Protein AF-A0A6J4LIA8-F1 (afdb_monomer_lite)

Foldseek 3Di:
DDPPVVVVVVVVVVPPPPPPPPPPPPDDDDPPDDDPPPPDDDDDDDDPPPQPDDDFLLRLCVVQVPDDDPVLNVCSVVLVLVVSLVVLVVVDDPPDDVSSLLSSLRSCVSVPNLVVLLVSQPPDPCCCPRSLNSSLQSNLVSCVVVVVLVSSLVSLVSSCVSPDPDDDDRNSNVVSVVVSVVSCVSVVD

Structure (mmCIF, N/CA/C/O backbone):
data_AF-A0A6J4LIA8-F1
#
_entry.id   AF-A0A6J4LIA8-F1
#
loop_
_atom_site.group_PDB
_atom_site.id
_atom_site.type_symbol
_atom_site.label_atom_id
_atom_site.label_alt_id
_atom_site.label_comp_id
_atom_site.label_asym_id
_atom_site.label_entity_id
_atom_site.label_seq_id
_atom_site.pdbx_PDB_ins_code
_atom_site.Cartn_x
_atom_site.Cartn_y
_atom_site.Cartn_z
_atom_site.occupancy
_atom_site.B_iso_or_equiv
_atom_site.auth_seq_id
_atom_site.auth_comp_id
_atom_site.auth_asym_id
_atom_site.auth_atom_id
_atom_site.pdbx_PDB_model_num
ATOM 1 N N . MET A 1 1 ? -20.034 55.005 -7.012 1.00 46.25 1 MET A N 1
ATOM 2 C CA . MET A 1 1 ? -18.949 54.744 -6.038 1.00 46.25 1 MET A CA 1
ATOM 3 C C . MET A 1 1 ? -18.545 53.282 -6.178 1.00 46.25 1 MET A C 1
ATOM 5 O O . MET A 1 1 ? -19.375 52.402 -5.994 1.00 46.25 1 MET A O 1
ATOM 9 N N . ASN A 1 2 ? -17.353 53.045 -6.728 1.00 40.41 2 ASN A N 1
ATOM 10 C CA . ASN A 1 2 ? -17.071 51.934 -7.642 1.00 40.41 2 ASN A CA 1
ATOM 11 C C . ASN A 1 2 ? -16.527 50.675 -6.946 1.00 40.41 2 ASN A C 1
ATOM 13 O O . ASN A 1 2 ? -15.475 50.713 -6.316 1.00 40.41 2 ASN A O 1
ATOM 17 N N . ARG A 1 3 ? -17.186 49.530 -7.193 1.00 50.38 3 ARG A N 1
ATOM 18 C CA . ARG A 1 3 ? -16.871 48.154 -6.733 1.00 50.38 3 ARG A CA 1
ATOM 19 C C . ARG A 1 3 ? -15.468 47.615 -7.096 1.00 50.38 3 ARG A C 1
ATOM 21 O O . ARG A 1 3 ? -15.192 46.445 -6.866 1.00 50.38 3 ARG A O 1
ATOM 28 N N . ARG A 1 4 ? -14.581 48.425 -7.682 1.00 48.88 4 ARG A N 1
ATOM 29 C CA . ARG A 1 4 ? -13.255 48.000 -8.169 1.00 48.88 4 ARG A CA 1
ATOM 30 C C . ARG A 1 4 ? -12.138 48.118 -7.124 1.00 48.88 4 ARG A C 1
ATOM 32 O O . ARG A 1 4 ? -11.127 47.444 -7.267 1.00 48.88 4 ARG A O 1
ATOM 39 N N . GLN A 1 5 ? -12.320 48.906 -6.061 1.00 46.75 5 GLN A N 1
ATOM 40 C CA . GLN A 1 5 ? -11.286 49.096 -5.029 1.00 46.75 5 GLN A CA 1
ATOM 41 C C . GLN A 1 5 ? -11.227 47.972 -3.979 1.00 46.75 5 GLN A C 1
ATOM 43 O O . GLN A 1 5 ? -10.179 47.763 -3.378 1.00 46.75 5 GLN A O 1
ATOM 48 N N . SER A 1 6 ? -12.294 47.186 -3.803 1.00 46.78 6 SER A N 1
ATOM 49 C CA . SER A 1 6 ? -12.326 46.093 -2.815 1.00 46.78 6 SER A CA 1
ATOM 50 C C . SER A 1 6 ? -11.539 44.844 -3.239 1.00 46.78 6 SER A C 1
ATOM 52 O O . SER A 1 6 ? -11.171 44.040 -2.391 1.00 46.78 6 SER A O 1
ATOM 54 N N . TYR A 1 7 ? -11.238 44.682 -4.532 1.00 47.69 7 TYR A N 1
ATOM 55 C CA . TYR A 1 7 ? -10.550 43.489 -5.047 1.00 47.69 7 TYR A CA 1
ATOM 56 C C . TYR A 1 7 ? -9.020 43.566 -4.962 1.00 47.69 7 TYR A C 1
ATOM 58 O O . TYR A 1 7 ? -8.358 42.532 -4.971 1.00 47.69 7 TYR A O 1
ATOM 66 N N . ILE A 1 8 ? -8.450 44.768 -4.826 1.00 48.81 8 ILE A N 1
ATOM 67 C CA . ILE A 1 8 ? -6.991 44.949 -4.769 1.00 48.81 8 ILE A CA 1
ATOM 68 C C . ILE A 1 8 ? -6.450 44.611 -3.368 1.00 48.81 8 ILE A C 1
ATOM 70 O O . ILE A 1 8 ? -5.356 44.068 -3.248 1.00 48.81 8 ILE A O 1
ATOM 74 N N . LEU A 1 9 ? -7.246 44.814 -2.310 1.00 42.28 9 LEU A N 1
ATOM 75 C CA . LEU A 1 9 ? -6.855 44.459 -0.939 1.00 42.28 9 LEU A CA 1
ATOM 76 C C . LEU A 1 9 ? -6.974 42.954 -0.635 1.00 42.28 9 LEU A C 1
ATOM 78 O O . LEU A 1 9 ? -6.212 42.443 0.179 1.00 42.28 9 LEU A O 1
ATOM 82 N N . VAL A 1 10 ? -7.853 42.214 -1.323 1.00 44.47 10 VAL A N 1
ATOM 83 C CA . VAL A 1 10 ? -7.976 40.750 -1.143 1.00 44.47 10 VAL A CA 1
ATOM 84 C C . VAL A 1 10 ? -6.905 39.987 -1.939 1.00 44.47 10 VAL A C 1
ATOM 86 O O . VAL A 1 10 ? -6.419 38.952 -1.488 1.00 44.47 10 VAL A O 1
ATOM 89 N N . ALA A 1 11 ? -6.463 40.519 -3.084 1.00 41.81 11 ALA A N 1
ATOM 90 C CA . ALA A 1 11 ? -5.438 39.885 -3.917 1.00 41.81 11 ALA A CA 1
ATOM 91 C C . ALA A 1 11 ? -4.014 39.970 -3.326 1.00 41.81 11 ALA A C 1
ATOM 93 O O . ALA A 1 11 ? -3.204 39.076 -3.560 1.00 41.81 11 ALA A O 1
ATOM 94 N N . ALA A 1 12 ? -3.709 40.992 -2.519 1.00 41.22 12 ALA A N 1
ATOM 95 C CA . ALA A 1 12 ? -2.397 41.136 -1.877 1.00 41.22 12 ALA A CA 1
ATOM 96 C C . ALA A 1 12 ? -2.220 40.263 -0.616 1.00 41.22 12 ALA A C 1
ATOM 98 O O . ALA A 1 12 ? -1.093 39.990 -0.211 1.00 41.22 12 ALA A O 1
ATOM 99 N N . MET A 1 13 ? -3.312 39.774 -0.012 1.00 43.81 13 MET A N 1
ATOM 100 C CA . MET A 1 13 ? -3.269 38.966 1.217 1.00 43.81 13 MET A CA 1
ATOM 101 C C . MET A 1 13 ? -3.238 37.444 0.957 1.00 43.81 13 MET A C 1
ATOM 103 O O . MET A 1 13 ? -2.992 36.663 1.871 1.00 43.81 13 MET A O 1
ATOM 107 N N . LEU A 1 14 ? -3.424 37.012 -0.297 1.00 52.88 14 LEU A N 1
ATOM 108 C CA . LEU A 1 14 ? -3.408 35.600 -0.720 1.00 52.88 14 LEU A CA 1
ATOM 109 C C . LEU A 1 14 ? -2.112 35.166 -1.431 1.00 52.88 14 LEU A C 1
ATOM 111 O O . LEU A 1 14 ? -2.032 34.056 -1.950 1.00 52.88 14 LEU A O 1
ATOM 115 N N . LEU A 1 15 ? -1.074 36.008 -1.407 1.00 51.19 15 LEU A N 1
ATOM 116 C CA . LEU A 1 15 ? 0.256 35.712 -1.961 1.00 51.19 15 LEU A CA 1
ATOM 117 C C . LEU A 1 15 ? 1.366 35.588 -0.897 1.00 51.19 15 LEU A C 1
ATOM 119 O O . LEU A 1 15 ? 2.542 35.532 -1.239 1.00 51.19 15 LEU A O 1
ATOM 123 N N . LEU A 1 16 ? 1.008 35.481 0.390 1.00 49.97 16 LEU A N 1
ATOM 124 C CA . LEU A 1 16 ? 1.957 35.360 1.513 1.00 49.97 16 LEU A CA 1
ATOM 125 C C . LEU A 1 16 ? 1.656 34.189 2.471 1.00 49.97 16 LEU A C 1
ATOM 127 O O . LEU A 1 16 ? 2.049 34.215 3.632 1.00 49.97 16 LEU A O 1
ATOM 131 N N . LEU A 1 17 ? 0.980 33.137 1.996 1.00 47.84 17 LEU A N 1
ATOM 132 C CA . LEU A 1 17 ? 0.605 31.966 2.807 1.00 47.84 17 LEU A CA 1
ATOM 133 C C . LEU A 1 17 ? 1.153 30.582 2.378 1.00 47.84 17 LEU A C 1
ATOM 135 O O . LEU A 1 17 ? 0.686 29.593 2.936 1.00 47.84 17 LEU A O 1
ATOM 139 N N . PRO A 1 18 ? 2.171 30.441 1.496 1.00 45.91 18 PRO A N 1
ATOM 140 C CA . PRO A 1 18 ? 2.900 29.173 1.387 1.00 45.91 18 PRO A CA 1
ATOM 141 C C . PRO A 1 18 ? 4.336 29.217 1.946 1.00 45.91 18 PRO A C 1
ATOM 143 O O . PRO A 1 18 ? 5.048 28.223 1.857 1.00 45.91 18 PRO A O 1
ATOM 146 N N . LEU A 1 19 ? 4.784 30.331 2.541 1.00 52.06 19 LEU A N 1
ATOM 147 C CA . LEU A 1 19 ? 6.158 30.483 3.063 1.00 52.06 19 LEU A CA 1
ATOM 148 C C . LEU A 1 19 ? 6.318 30.164 4.561 1.00 52.06 19 LEU A C 1
ATOM 150 O O . LEU A 1 19 ? 7.430 30.178 5.082 1.00 52.06 19 LEU A O 1
ATOM 154 N N . ILE A 1 20 ? 5.234 29.790 5.244 1.00 51.81 20 ILE A N 1
ATOM 155 C CA . ILE A 1 20 ? 5.216 29.444 6.674 1.00 51.81 20 ILE A CA 1
ATOM 156 C C . ILE A 1 20 ? 4.990 27.932 6.828 1.00 51.81 20 ILE A C 1
ATOM 158 O O . ILE A 1 20 ? 3.973 27.471 7.331 1.00 51.81 20 ILE A O 1
ATOM 162 N N . TRP A 1 21 ? 5.936 27.131 6.343 1.00 44.44 21 TRP A N 1
ATOM 163 C CA . TRP A 1 21 ? 6.093 25.741 6.810 1.00 44.44 21 TRP A CA 1
ATOM 164 C C . TRP A 1 21 ? 7.539 25.230 6.721 1.00 44.44 21 TRP A C 1
ATOM 166 O O . TRP A 1 21 ? 7.874 24.201 7.297 1.00 44.44 21 TRP A O 1
ATOM 176 N N . ALA A 1 22 ? 8.434 25.981 6.072 1.00 43.91 22 ALA A N 1
ATOM 177 C CA . ALA A 1 22 ? 9.843 25.621 5.918 1.00 43.91 22 ALA A CA 1
ATOM 178 C C . ALA A 1 22 ? 10.779 26.166 7.025 1.00 43.91 22 ALA A C 1
ATOM 180 O O . ALA A 1 22 ? 11.988 25.988 6.920 1.00 43.91 22 ALA A O 1
ATOM 181 N N . ALA A 1 23 ? 10.262 26.805 8.087 1.00 44.59 23 ALA A N 1
ATOM 182 C CA . ALA A 1 23 ? 11.085 27.541 9.065 1.00 44.59 23 ALA A CA 1
ATOM 183 C C . ALA A 1 23 ? 10.946 27.118 10.547 1.00 44.59 23 ALA A C 1
ATOM 185 O O . ALA A 1 23 ? 11.522 27.770 11.409 1.00 44.59 23 ALA A O 1
ATOM 186 N N . THR A 1 24 ? 10.248 26.027 10.889 1.00 50.50 24 THR A N 1
ATOM 187 C CA . THR A 1 24 ? 10.069 25.597 12.302 1.00 50.50 24 THR A CA 1
ATOM 188 C C . THR A 1 24 ? 10.867 24.353 12.712 1.00 50.50 24 THR A C 1
ATOM 190 O O . THR A 1 24 ? 10.551 23.714 13.711 1.00 50.50 24 THR A O 1
ATOM 193 N N . ARG A 1 25 ? 11.951 24.009 12.002 1.00 51.28 25 ARG A N 1
ATOM 194 C CA . ARG A 1 25 ? 12.906 22.965 12.446 1.00 51.28 25 ARG A CA 1
ATOM 195 C C . ARG A 1 25 ? 14.284 23.491 12.859 1.00 51.28 25 ARG A C 1
ATOM 197 O O . ARG A 1 25 ? 15.242 22.727 12.879 1.00 51.28 25 ARG A O 1
ATOM 204 N N . LEU A 1 26 ? 14.391 24.769 13.214 1.00 51.50 26 LEU A N 1
ATOM 205 C CA . LEU A 1 26 ? 15.654 25.384 13.634 1.00 51.50 26 LEU A CA 1
ATOM 206 C C . LEU A 1 26 ? 15.456 26.365 14.796 1.00 51.50 26 LEU A C 1
ATOM 208 O O . LEU A 1 26 ? 15.813 27.524 14.676 1.00 51.50 26 LEU A O 1
ATOM 212 N N . THR A 1 27 ? 14.918 25.916 15.931 1.00 45.91 27 THR A N 1
ATOM 213 C CA . THR A 1 27 ? 15.077 26.631 17.214 1.00 45.91 27 THR A CA 1
ATOM 214 C C . THR A 1 27 ? 14.662 25.736 18.379 1.00 45.91 27 THR A C 1
ATOM 216 O O . THR A 1 27 ? 13.487 25.450 18.577 1.00 45.91 27 THR A O 1
ATOM 219 N N . GLY A 1 28 ? 15.646 25.276 19.150 1.00 40.75 28 GLY A N 1
ATOM 220 C CA . GLY A 1 28 ? 15.412 24.499 20.367 1.00 40.75 28 GLY A CA 1
ATOM 221 C C . GLY A 1 28 ? 16.643 23.750 20.873 1.00 40.75 28 GLY A C 1
ATOM 222 O O . GLY A 1 28 ? 16.520 22.606 21.291 1.00 40.75 28 GLY A O 1
ATOM 223 N N . ARG A 1 29 ? 17.838 24.352 20.792 1.00 41.12 29 ARG A N 1
ATOM 224 C CA . ARG A 1 29 ? 19.006 23.886 21.552 1.00 41.12 29 ARG A CA 1
ATOM 225 C C . ARG A 1 29 ? 19.037 24.707 22.835 1.00 41.12 29 ARG A C 1
ATOM 227 O O . ARG A 1 29 ? 19.363 25.886 22.792 1.00 41.12 29 ARG A O 1
ATOM 234 N N . ASP A 1 30 ? 18.618 24.093 23.930 1.00 43.62 30 ASP A N 1
ATOM 235 C CA . ASP A 1 30 ? 18.656 24.668 25.273 1.00 43.62 30 ASP A CA 1
ATOM 236 C C . ASP A 1 30 ? 20.071 24.436 25.844 1.00 43.62 30 ASP A C 1
ATOM 238 O O . ASP A 1 30 ? 20.464 23.274 25.989 1.00 43.62 30 ASP A O 1
ATOM 242 N N . PRO A 1 31 ? 20.897 25.467 26.104 1.00 50.75 31 PRO A N 1
ATOM 243 C CA . PRO A 1 31 ? 22.190 25.283 26.751 1.00 50.75 31 PRO A CA 1
ATOM 244 C C . PRO A 1 31 ? 21.985 25.176 28.268 1.00 50.75 31 PRO A C 1
ATOM 246 O O . PRO A 1 31 ? 22.281 26.106 29.015 1.00 50.75 31 PRO A O 1
ATOM 249 N N . ARG A 1 32 ? 21.466 24.036 28.739 1.00 43.81 32 ARG A N 1
ATOM 250 C CA . ARG A 1 32 ? 21.555 23.670 30.159 1.00 43.81 32 ARG A CA 1
ATOM 251 C C . ARG A 1 32 ? 22.776 22.784 30.368 1.00 43.81 32 ARG A C 1
ATOM 253 O O . ARG A 1 32 ? 22.759 21.613 30.016 1.00 43.81 32 ARG A O 1
ATOM 260 N N . THR A 1 33 ? 23.816 23.424 30.892 1.00 45.94 33 THR A N 1
ATOM 261 C CA . THR A 1 33 ? 24.786 22.915 31.869 1.00 45.94 33 THR A CA 1
ATOM 262 C C . THR A 1 33 ? 25.079 21.414 31.785 1.00 45.94 33 THR A C 1
ATOM 264 O O . THR A 1 33 ? 24.368 20.589 32.352 1.00 45.94 33 THR A O 1
ATOM 267 N N . GLU A 1 34 ? 26.159 21.077 31.084 1.00 41.69 34 GLU A N 1
ATOM 268 C CA . GLU A 1 34 ? 26.768 19.750 31.109 1.00 41.69 34 GLU A CA 1
ATOM 269 C C . GLU A 1 34 ? 27.324 19.469 32.515 1.00 41.69 34 GLU A C 1
ATOM 271 O O . GLU A 1 34 ? 28.401 19.932 32.883 1.00 41.69 34 GLU A O 1
ATOM 276 N N . GLU A 1 35 ? 26.577 18.710 33.312 1.00 40.34 35 GLU A N 1
ATOM 277 C CA . GLU A 1 35 ? 27.134 17.931 34.417 1.00 40.34 35 GLU A CA 1
ATOM 278 C C . GLU A 1 35 ? 27.750 16.652 33.820 1.00 40.34 35 GLU A C 1
ATOM 280 O O . GLU A 1 35 ? 27.057 15.930 33.090 1.00 40.34 35 GLU A O 1
ATOM 285 N N . PRO A 1 36 ? 29.029 16.331 34.088 1.00 40.88 36 PRO A N 1
ATOM 286 C CA . PRO A 1 36 ? 29.635 15.098 33.613 1.00 40.88 36 PRO A CA 1
ATOM 287 C C . PRO A 1 36 ? 29.080 13.921 34.421 1.00 40.88 36 PRO A C 1
ATOM 289 O O . PRO A 1 36 ? 29.650 13.508 35.429 1.00 40.88 36 PRO A O 1
ATOM 292 N N . VAL A 1 37 ? 27.967 13.344 33.966 1.00 49.19 37 VAL A N 1
ATOM 293 C CA . VAL A 1 37 ? 27.578 12.001 34.401 1.00 49.19 37 VAL A CA 1
ATOM 294 C C . VAL A 1 37 ? 28.628 11.029 33.880 1.00 49.19 37 VAL A C 1
ATOM 296 O O . VAL A 1 37 ? 28.743 10.757 32.684 1.00 49.19 37 VAL A O 1
ATOM 299 N N . THR A 1 38 ? 29.450 10.553 34.806 1.00 41.03 38 THR A N 1
ATOM 300 C CA . THR A 1 38 ? 30.439 9.508 34.597 1.00 41.03 38 THR A CA 1
ATOM 301 C C . THR A 1 38 ? 29.751 8.286 33.994 1.00 41.03 38 THR A C 1
ATOM 303 O O . THR A 1 38 ? 29.042 7.529 34.653 1.00 41.03 38 THR A O 1
ATOM 306 N N . SER A 1 39 ? 29.957 8.114 32.690 1.00 52.94 39 SER A N 1
ATOM 307 C CA . SER A 1 39 ? 29.630 6.906 31.945 1.00 52.94 39 SER A CA 1
ATOM 308 C C . SER A 1 39 ? 30.459 5.752 32.511 1.00 52.94 39 SER A C 1
ATOM 310 O O . SER A 1 39 ? 31.603 5.546 32.107 1.00 52.94 39 SER A O 1
ATOM 312 N N . SER A 1 40 ? 29.887 5.019 33.465 1.00 46.47 40 SER A N 1
ATOM 313 C CA . SER A 1 40 ? 30.460 3.793 34.018 1.00 46.47 40 SER A CA 1
ATOM 314 C C . SER A 1 40 ? 29.695 2.579 33.498 1.00 46.47 40 SER A C 1
ATOM 316 O O . SER A 1 40 ? 28.468 2.518 33.535 1.00 46.47 40 SER A O 1
ATOM 318 N N . ALA A 1 41 ? 30.468 1.649 32.950 1.00 46.56 41 ALA A N 1
ATOM 319 C CA . ALA A 1 41 ? 30.075 0.471 32.199 1.00 46.56 41 ALA A CA 1
ATOM 320 C C . ALA A 1 41 ? 29.089 -0.466 32.919 1.00 46.56 41 ALA A C 1
ATOM 322 O O . ALA A 1 41 ? 29.277 -0.776 34.090 1.00 46.56 41 ALA A O 1
ATOM 323 N N . ALA A 1 42 ? 28.123 -0.996 32.155 1.00 44.88 42 ALA A N 1
ATOM 324 C CA . ALA A 1 42 ? 27.830 -2.433 32.000 1.00 44.88 42 ALA A CA 1
ATOM 325 C C . ALA A 1 42 ? 26.345 -2.678 31.663 1.00 44.88 42 ALA A C 1
ATOM 327 O O . ALA A 1 42 ? 25.532 -2.997 32.524 1.00 44.88 42 ALA A O 1
ATOM 328 N N . ALA A 1 43 ? 26.007 -2.618 30.375 1.00 40.88 43 ALA A N 1
ATOM 329 C CA . ALA A 1 43 ? 24.915 -3.410 29.821 1.00 40.88 43 ALA A CA 1
ATOM 330 C C . ALA A 1 43 ? 25.378 -3.953 28.466 1.00 40.88 43 ALA A C 1
ATOM 332 O O . ALA A 1 43 ? 25.726 -3.209 27.553 1.00 40.88 43 ALA A O 1
ATOM 333 N N . ALA A 1 44 ? 25.478 -5.273 28.411 1.00 39.91 44 ALA A N 1
ATOM 334 C CA . ALA A 1 44 ? 25.999 -6.075 27.322 1.00 39.91 44 ALA A CA 1
ATOM 335 C C . ALA A 1 44 ? 25.459 -5.686 25.931 1.00 39.91 44 ALA A C 1
ATOM 337 O O . ALA A 1 44 ? 24.255 -5.658 25.706 1.00 39.91 44 ALA A O 1
ATOM 338 N N . GLY A 1 45 ? 26.376 -5.485 24.980 1.00 35.16 45 GLY A N 1
ATOM 339 C CA . GLY A 1 45 ? 26.367 -6.182 23.687 1.00 35.16 45 GLY A CA 1
ATOM 340 C C . GLY A 1 45 ? 25.137 -6.107 22.776 1.00 35.16 45 GLY A C 1
ATOM 341 O O . GLY A 1 45 ? 25.024 -6.950 21.893 1.00 35.16 45 GLY A O 1
ATOM 342 N N . ALA A 1 46 ? 24.230 -5.146 22.925 1.00 45.41 46 ALA A N 1
ATOM 343 C CA . ALA A 1 46 ? 23.174 -4.922 21.945 1.00 45.41 46 ALA A CA 1
ATOM 344 C C . ALA A 1 46 ? 23.675 -3.935 20.886 1.00 45.41 46 ALA A C 1
ATOM 346 O O . ALA A 1 46 ? 23.569 -2.719 21.045 1.00 45.41 46 ALA A O 1
ATOM 347 N N . THR A 1 47 ? 24.220 -4.444 19.778 1.00 44.56 47 THR A N 1
ATOM 348 C CA . THR A 1 47 ? 24.254 -3.654 18.540 1.00 44.56 47 THR A CA 1
ATOM 349 C C . THR A 1 47 ? 22.831 -3.149 18.289 1.00 44.56 47 THR A C 1
ATOM 351 O O . THR A 1 47 ? 21.927 -3.992 18.296 1.00 44.56 47 THR A O 1
ATOM 354 N N . PRO A 1 48 ? 22.583 -1.839 18.091 1.00 49.59 48 PRO A N 1
ATOM 355 C CA . PRO A 1 48 ? 21.260 -1.371 17.708 1.00 49.59 48 PRO A CA 1
ATOM 356 C C . PRO A 1 48 ? 20.870 -2.120 16.438 1.00 49.59 48 PRO A C 1
ATOM 358 O O . PRO A 1 48 ? 21.473 -1.932 15.381 1.00 49.59 48 PRO A O 1
ATOM 361 N N . GLY A 1 49 ? 19.934 -3.059 16.581 1.00 52.19 49 GLY A N 1
ATOM 362 C CA . GLY A 1 49 ? 19.486 -3.892 15.482 1.00 52.19 49 GLY A CA 1
ATOM 363 C C . GLY A 1 49 ? 18.985 -2.968 14.388 1.00 52.19 49 GLY A C 1
ATOM 364 O O . GLY A 1 49 ? 18.072 -2.177 14.621 1.00 52.19 49 GLY A O 1
ATOM 365 N N . VAL A 1 50 ? 19.607 -3.030 13.212 1.00 51.84 50 VAL A N 1
ATOM 366 C CA . VAL A 1 50 ? 19.109 -2.338 12.027 1.00 51.84 50 VAL A CA 1
ATOM 367 C C . VAL A 1 50 ? 17.760 -2.971 11.711 1.00 51.84 50 VAL A C 1
ATOM 369 O O . VAL A 1 50 ? 17.676 -4.028 11.088 1.00 51.84 50 VAL A O 1
ATOM 372 N N . VAL A 1 51 ? 16.691 -2.361 12.219 1.00 55.62 51 VAL A N 1
ATOM 373 C CA . VAL A 1 51 ? 15.321 -2.739 11.898 1.00 55.62 51 VAL A CA 1
ATOM 374 C C . VAL A 1 51 ? 15.183 -2.537 10.393 1.00 55.62 51 VAL A C 1
ATOM 376 O O . VAL A 1 51 ? 15.181 -1.404 9.915 1.00 55.62 51 VAL A O 1
ATOM 379 N N . LYS A 1 52 ? 15.153 -3.636 9.630 1.00 62.38 52 LYS A N 1
ATOM 380 C CA . LYS A 1 52 ? 15.054 -3.585 8.169 1.00 62.38 52 LYS A CA 1
ATOM 381 C C . LYS A 1 52 ? 13.776 -2.841 7.795 1.00 62.38 52 LYS A C 1
ATOM 383 O O . LYS A 1 52 ? 12.694 -3.370 8.017 1.00 62.38 52 LYS A O 1
ATOM 388 N N . SER A 1 53 ? 13.904 -1.634 7.249 1.00 70.69 53 SER A N 1
ATOM 389 C CA . SER A 1 53 ? 12.775 -0.815 6.802 1.00 70.69 53 SER A CA 1
ATOM 390 C C . SER A 1 53 ? 11.830 -1.588 5.878 1.00 70.69 53 SER A C 1
ATOM 392 O O . SER A 1 53 ? 12.232 -2.544 5.211 1.00 70.69 53 SER A O 1
ATOM 394 N N . ALA A 1 54 ? 10.568 -1.153 5.823 1.00 76.62 54 ALA A N 1
ATOM 395 C CA . ALA A 1 54 ? 9.606 -1.674 4.857 1.00 76.62 54 ALA A CA 1
ATOM 396 C C . ALA A 1 54 ? 10.185 -1.604 3.428 1.00 76.62 54 ALA A C 1
ATOM 398 O O . ALA A 1 54 ? 10.857 -0.616 3.108 1.00 76.62 54 ALA A O 1
ATOM 399 N N . PRO A 1 55 ? 9.931 -2.612 2.572 1.00 84.94 55 PRO A 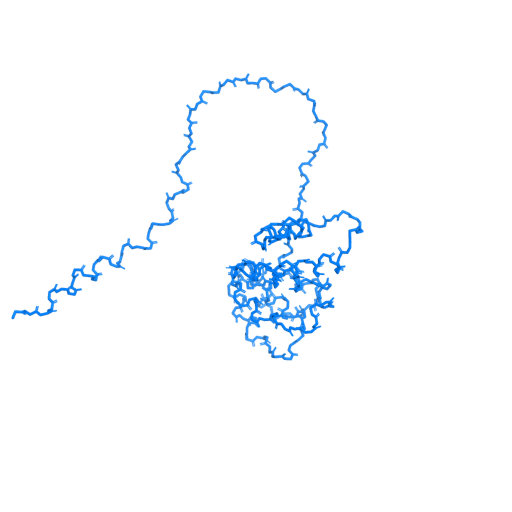N 1
ATOM 400 C CA . PRO A 1 55 ? 10.512 -2.654 1.242 1.00 84.94 55 PRO A CA 1
ATOM 401 C C . PRO A 1 55 ? 10.090 -1.436 0.424 1.00 84.94 55 PRO A C 1
ATOM 403 O O . PRO A 1 55 ? 8.923 -1.021 0.421 1.00 84.94 55 PRO A O 1
ATOM 406 N N . THR A 1 56 ? 11.056 -0.867 -0.285 1.00 93.31 56 THR A N 1
ATOM 407 C CA . THR A 1 56 ? 10.833 0.193 -1.265 1.00 93.31 56 THR A CA 1
ATOM 408 C C . THR A 1 56 ? 10.020 -0.337 -2.454 1.00 93.31 56 THR A C 1
ATOM 410 O O . THR A 1 56 ? 9.970 -1.545 -2.697 1.00 93.31 56 THR A O 1
ATOM 413 N N . PRO A 1 57 ? 9.387 0.542 -3.251 1.00 95.31 57 PRO A N 1
ATOM 414 C CA . PRO A 1 57 ? 8.717 0.125 -4.482 1.00 95.31 57 PRO A CA 1
ATOM 415 C C . PRO A 1 57 ? 9.623 -0.645 -5.458 1.00 95.31 57 PRO A C 1
ATOM 417 O O . PRO A 1 57 ? 9.160 -1.574 -6.112 1.00 95.31 57 PRO A O 1
ATOM 420 N N . ALA A 1 58 ? 10.908 -0.279 -5.546 1.00 95.62 58 ALA A N 1
ATOM 421 C CA . ALA A 1 58 ? 11.875 -0.955 -6.411 1.00 95.62 58 ALA A CA 1
ATOM 422 C C . ALA A 1 58 ? 12.198 -2.373 -5.916 1.00 95.62 58 ALA A C 1
ATOM 424 O O . ALA A 1 58 ? 12.228 -3.309 -6.711 1.00 95.62 58 ALA A O 1
ATOM 425 N N . GLU A 1 59 ? 12.399 -2.541 -4.607 1.00 93.94 59 GLU A N 1
ATOM 426 C CA . GLU A 1 59 ? 12.620 -3.859 -3.999 1.00 93.94 59 GLU A CA 1
ATOM 427 C C . GLU A 1 59 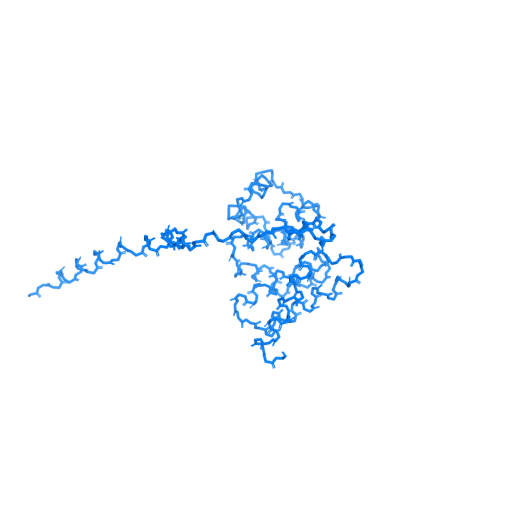? 11.389 -4.756 -4.137 1.00 93.94 59 GLU A C 1
ATOM 429 O O . GLU A 1 59 ? 11.532 -5.941 -4.415 1.00 93.94 59 GLU A O 1
ATOM 434 N N . ALA A 1 60 ? 10.184 -4.194 -3.999 1.00 92.88 60 ALA A N 1
ATOM 435 C CA . ALA A 1 60 ? 8.945 -4.934 -4.212 1.00 92.88 60 ALA A CA 1
ATOM 436 C C . ALA A 1 60 ? 8.805 -5.408 -5.666 1.00 92.88 60 ALA A C 1
ATOM 438 O O . ALA A 1 60 ? 8.503 -6.573 -5.891 1.00 92.88 60 ALA A O 1
ATOM 439 N N . ALA A 1 61 ? 9.090 -4.545 -6.648 1.00 95.19 61 ALA A N 1
ATOM 440 C CA . ALA A 1 61 ? 9.062 -4.933 -8.060 1.00 95.19 61 ALA A CA 1
ATOM 441 C C . ALA A 1 61 ? 10.016 -6.100 -8.355 1.00 95.19 61 ALA A C 1
ATOM 443 O O . ALA A 1 61 ? 9.623 -7.062 -9.011 1.00 95.19 61 ALA A O 1
ATOM 444 N N . ALA A 1 62 ? 11.234 -6.049 -7.807 1.00 94.94 62 ALA A N 1
ATOM 445 C CA . ALA A 1 62 ? 12.197 -7.139 -7.929 1.00 94.94 62 ALA A CA 1
ATOM 446 C C . ALA A 1 62 ? 11.718 -8.423 -7.228 1.00 94.94 62 ALA A C 1
ATOM 448 O O . ALA A 1 62 ? 11.818 -9.502 -7.803 1.00 94.94 62 ALA A O 1
ATOM 449 N N . ALA A 1 63 ? 11.168 -8.314 -6.014 1.00 92.75 63 ALA A N 1
ATOM 450 C CA . ALA A 1 63 ? 10.671 -9.459 -5.249 1.00 92.75 63 ALA A CA 1
ATOM 451 C C . ALA A 1 63 ? 9.483 -10.161 -5.923 1.00 92.75 63 ALA A C 1
ATOM 453 O O . ALA A 1 63 ? 9.351 -11.376 -5.814 1.00 92.75 63 ALA A O 1
ATOM 454 N N . TYR A 1 64 ? 8.631 -9.406 -6.617 1.00 93.31 64 TYR A N 1
ATOM 455 C CA . TYR A 1 64 ? 7.488 -9.946 -7.351 1.00 93.31 64 TYR A CA 1
ATOM 456 C C . TYR A 1 64 ? 7.834 -10.381 -8.784 1.00 93.31 64 TYR A C 1
ATOM 458 O O . TYR A 1 64 ? 6.983 -10.945 -9.461 1.00 93.31 64 TYR A O 1
ATOM 466 N N . GLY A 1 65 ? 9.056 -10.120 -9.265 1.00 94.50 65 GLY A N 1
ATOM 467 C CA . GLY A 1 65 ? 9.457 -10.443 -10.638 1.00 94.50 65 GLY A CA 1
ATOM 468 C C . GLY A 1 65 ? 8.749 -9.606 -11.710 1.00 94.50 65 GLY A C 1
ATOM 469 O O . GLY A 1 65 ? 8.599 -10.067 -12.838 1.00 94.50 65 GLY A O 1
ATOM 470 N N . VAL A 1 66 ? 8.305 -8.390 -11.376 1.00 96.06 66 VAL A N 1
ATOM 471 C CA . VAL A 1 66 ? 7.604 -7.506 -12.319 1.00 96.06 66 VAL A CA 1
ATOM 472 C C . VAL A 1 66 ? 8.612 -6.870 -13.272 1.00 96.06 66 VAL A C 1
ATOM 474 O O . VAL A 1 66 ? 9.464 -6.085 -12.845 1.00 96.06 66 VAL A O 1
ATOM 477 N N . ASP A 1 67 ? 8.478 -7.157 -14.567 1.00 95.50 67 ASP A N 1
ATOM 478 C CA . ASP A 1 67 ? 9.257 -6.485 -15.606 1.00 95.50 67 ASP A CA 1
ATOM 479 C C . ASP A 1 67 ? 8.713 -5.070 -15.844 1.00 95.50 67 ASP A C 1
ATOM 481 O O . ASP A 1 67 ? 7.553 -4.866 -16.214 1.00 95.50 67 ASP A O 1
ATOM 485 N N . LEU A 1 68 ? 9.550 -4.071 -15.574 1.00 96.38 68 LEU A N 1
ATOM 486 C CA . LEU A 1 68 ? 9.196 -2.660 -15.677 1.00 96.38 68 LEU A CA 1
ATOM 487 C C . LEU A 1 68 ? 10.001 -2.005 -16.795 1.00 96.38 68 LEU A C 1
ATOM 489 O O . LEU A 1 68 ? 11.206 -2.249 -16.898 1.00 96.38 68 LEU A O 1
ATOM 493 N N . PRO A 1 69 ? 9.402 -1.057 -17.542 1.00 97.69 69 PRO A N 1
ATOM 494 C CA . PRO A 1 69 ? 10.162 -0.220 -18.456 1.00 97.69 69 PRO A CA 1
ATOM 495 C C . PRO A 1 69 ? 11.398 0.394 -17.765 1.00 97.69 69 PRO A C 1
ATOM 497 O O . PRO A 1 69 ? 11.290 0.851 -16.616 1.00 97.69 69 PRO A O 1
ATOM 500 N N . PRO A 1 70 ? 12.576 0.431 -18.427 1.00 97.62 70 PRO A N 1
ATOM 501 C CA . PRO A 1 70 ? 13.831 0.834 -17.787 1.00 97.62 70 PRO A CA 1
ATOM 502 C C . PRO A 1 70 ? 13.794 2.223 -17.139 1.00 97.62 70 PRO A C 1
ATOM 504 O O . PRO A 1 70 ? 14.438 2.453 -16.112 1.00 97.62 70 PRO A O 1
ATOM 507 N N . ASP A 1 71 ? 13.028 3.154 -17.713 1.00 97.19 71 ASP A N 1
ATOM 508 C CA . ASP A 1 71 ? 12.837 4.496 -17.169 1.00 97.19 71 ASP A CA 1
ATOM 509 C C . ASP A 1 71 ? 12.027 4.473 -15.863 1.00 97.19 71 ASP A C 1
ATOM 511 O O . ASP A 1 71 ? 12.406 5.138 -14.898 1.00 97.19 71 ASP A O 1
ATOM 515 N N . VAL A 1 72 ? 10.970 3.661 -15.780 1.00 98.12 72 VAL A N 1
ATOM 516 C CA . VAL A 1 72 ? 10.175 3.471 -14.557 1.00 98.12 72 VAL A CA 1
ATOM 517 C C . VAL A 1 72 ? 11.007 2.803 -13.469 1.00 98.12 72 VAL A C 1
ATOM 519 O O . VAL A 1 72 ? 11.058 3.308 -12.345 1.00 98.12 72 VAL A O 1
ATOM 522 N N . ALA A 1 73 ? 11.722 1.725 -13.803 1.00 97.94 73 ALA A N 1
ATOM 523 C CA . ALA A 1 73 ? 12.609 1.035 -12.869 1.00 97.94 73 ALA A CA 1
ATOM 524 C C . ALA A 1 73 ? 13.687 1.980 -12.305 1.00 97.94 73 ALA A C 1
ATOM 526 O O . ALA A 1 73 ? 13.963 1.982 -11.102 1.00 97.94 73 ALA A O 1
ATOM 527 N N . LYS A 1 74 ? 14.265 2.841 -13.154 1.00 98.06 74 LYS A N 1
ATOM 528 C CA . LYS A 1 74 ? 15.205 3.887 -12.728 1.00 98.06 74 LYS A CA 1
ATOM 529 C C . LYS A 1 74 ? 14.559 4.871 -11.748 1.00 98.06 74 LYS A C 1
ATOM 531 O O . LYS A 1 74 ? 15.138 5.126 -10.696 1.00 98.06 74 LYS A O 1
ATOM 536 N N . LEU A 1 75 ? 13.359 5.377 -12.042 1.00 98.38 75 LEU A N 1
ATOM 537 C CA . LEU A 1 75 ? 12.657 6.311 -11.152 1.00 98.38 75 LEU A CA 1
ATOM 538 C C . LEU A 1 75 ? 12.362 5.709 -9.770 1.00 98.38 75 LEU A C 1
ATOM 540 O O . LEU A 1 75 ? 12.502 6.416 -8.773 1.00 98.38 75 LEU A O 1
ATOM 544 N N . LEU A 1 76 ? 11.972 4.429 -9.701 1.00 97.75 76 LEU A N 1
ATOM 545 C CA . LEU A 1 76 ? 11.723 3.748 -8.425 1.00 97.75 76 LEU A CA 1
ATOM 546 C C . LEU A 1 76 ? 13.013 3.584 -7.610 1.00 97.75 76 LEU A C 1
ATOM 548 O O . LEU A 1 76 ? 13.005 3.858 -6.413 1.00 97.75 76 LEU A O 1
ATOM 552 N N . ARG A 1 77 ? 14.128 3.197 -8.249 1.00 97.19 77 ARG A N 1
ATOM 553 C CA . ARG A 1 77 ? 15.438 3.076 -7.577 1.00 97.19 77 ARG A CA 1
ATOM 554 C C . ARG A 1 77 ? 15.962 4.412 -7.052 1.00 97.19 77 ARG A C 1
ATOM 556 O O . ARG A 1 77 ? 16.567 4.452 -5.991 1.00 97.19 77 ARG A O 1
ATOM 563 N N . GLU A 1 78 ? 15.699 5.505 -7.765 1.00 97.56 78 GLU A N 1
ATOM 564 C CA . GLU A 1 78 ? 16.061 6.864 -7.337 1.00 97.56 78 GLU A CA 1
ATOM 565 C C . GLU A 1 78 ? 15.096 7.457 -6.291 1.00 97.56 78 GLU A C 1
ATOM 567 O O . GLU A 1 78 ? 15.247 8.615 -5.901 1.00 97.56 78 GLU A O 1
ATOM 572 N N . GLY A 1 79 ? 14.059 6.722 -5.870 1.00 96.62 79 GLY A N 1
ATOM 573 C CA . GLY A 1 79 ? 13.056 7.222 -4.926 1.00 96.62 79 GLY A CA 1
ATOM 574 C C . GLY A 1 79 ? 12.170 8.341 -5.488 1.00 96.62 79 GLY A C 1
ATOM 575 O O . GLY A 1 79 ? 11.469 9.020 -4.736 1.00 96.62 79 GLY A O 1
ATOM 576 N N . ARG A 1 80 ? 12.140 8.544 -6.815 1.00 97.81 80 ARG A N 1
ATOM 577 C CA . ARG A 1 80 ? 11.300 9.551 -7.494 1.00 97.81 80 ARG A CA 1
ATOM 578 C C . ARG A 1 80 ? 9.849 9.071 -7.623 1.00 97.81 80 ARG A C 1
ATOM 580 O O . ARG A 1 80 ? 9.266 9.062 -8.711 1.00 97.81 80 ARG A O 1
ATOM 587 N N . ASN A 1 81 ? 9.254 8.695 -6.492 1.00 97.38 81 ASN A N 1
ATOM 588 C CA . ASN A 1 81 ? 7.997 7.950 -6.395 1.00 97.38 81 ASN A CA 1
ATOM 589 C C . ASN A 1 81 ? 6.799 8.670 -7.023 1.00 97.38 81 ASN A C 1
ATOM 591 O O . ASN A 1 81 ? 5.973 8.019 -7.658 1.00 97.38 81 ASN A O 1
ATOM 595 N N . TRP A 1 82 ? 6.721 10.003 -6.934 1.00 97.75 82 TRP A N 1
ATOM 596 C CA . TRP A 1 82 ? 5.671 10.771 -7.617 1.00 97.75 82 TRP A CA 1
ATOM 597 C C . TRP A 1 82 ? 5.728 10.588 -9.141 1.00 97.75 82 TRP A C 1
ATOM 599 O O . TRP A 1 82 ? 4.721 10.267 -9.775 1.00 97.75 82 TRP A O 1
ATOM 609 N N . ARG A 1 83 ? 6.918 10.733 -9.743 1.00 98.12 83 ARG A N 1
ATOM 610 C CA . ARG A 1 83 ? 7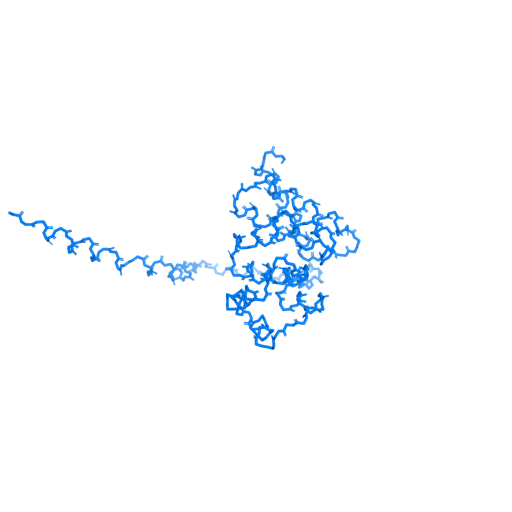.095 10.598 -11.197 1.00 98.12 83 ARG A CA 1
ATOM 611 C C . ARG A 1 83 ? 6.918 9.149 -11.641 1.00 98.12 83 ARG A C 1
ATOM 613 O O . ARG A 1 83 ? 6.274 8.908 -12.658 1.00 98.12 83 ARG A O 1
ATOM 620 N N . ALA A 1 84 ? 7.428 8.201 -10.857 1.00 98.19 84 ALA A N 1
ATOM 621 C CA . ALA A 1 84 ? 7.226 6.780 -11.109 1.00 98.19 84 ALA A CA 1
ATOM 622 C C . ALA A 1 84 ? 5.738 6.399 -11.060 1.00 98.19 84 ALA A C 1
ATOM 624 O O . ALA A 1 84 ? 5.249 5.743 -11.970 1.00 98.19 84 ALA A O 1
ATOM 625 N N . SER A 1 85 ? 4.987 6.889 -10.066 1.00 97.88 85 SER A N 1
ATOM 626 C CA . SER A 1 85 ? 3.541 6.642 -9.938 1.00 97.88 85 SER A CA 1
ATOM 627 C C . SER A 1 85 ? 2.753 7.170 -11.136 1.00 97.88 85 SER A C 1
ATOM 629 O O . SER A 1 85 ? 1.776 6.551 -11.553 1.00 97.88 85 SER A O 1
ATOM 631 N N . ARG A 1 86 ? 3.172 8.304 -11.716 1.00 98.00 86 ARG A N 1
ATOM 632 C CA . ARG A 1 86 ? 2.559 8.830 -12.945 1.00 98.00 86 ARG A CA 1
ATOM 633 C C . ARG A 1 86 ? 2.772 7.899 -14.134 1.00 98.00 86 ARG A C 1
ATOM 635 O O . ARG A 1 86 ? 1.810 7.632 -14.836 1.00 98.00 86 ARG A O 1
ATOM 642 N N . ARG A 1 87 ? 3.986 7.372 -14.319 1.00 98.12 87 ARG A N 1
ATOM 643 C CA . ARG A 1 87 ? 4.271 6.390 -15.377 1.00 98.12 87 ARG A CA 1
ATOM 644 C C . ARG A 1 87 ? 3.555 5.065 -15.148 1.00 98.12 87 ARG A C 1
ATOM 646 O O . ARG A 1 87 ? 2.936 4.545 -16.060 1.00 98.12 87 ARG A O 1
ATOM 653 N N . LEU A 1 88 ? 3.561 4.555 -13.918 1.00 97.62 88 LEU A N 1
ATOM 654 C CA . LEU A 1 88 ? 2.855 3.320 -13.565 1.00 97.62 88 LEU A CA 1
ATOM 655 C C . LEU A 1 88 ? 1.347 3.424 -13.823 1.00 97.62 88 LEU A C 1
ATOM 657 O O . LEU A 1 88 ? 0.739 2.444 -14.226 1.00 97.62 88 LEU A O 1
ATOM 661 N N . ARG A 1 89 ? 0.744 4.610 -13.675 1.00 96.56 89 ARG A N 1
ATOM 662 C CA . ARG A 1 89 ? -0.664 4.839 -14.039 1.00 96.56 89 ARG A CA 1
ATOM 663 C C . ARG A 1 89 ? -0.939 4.659 -15.535 1.00 96.56 89 ARG A C 1
ATOM 665 O O . ARG A 1 89 ? -2.044 4.279 -15.889 1.00 96.56 89 ARG A O 1
ATOM 672 N N . GLU A 1 90 ? 0.038 4.940 -16.393 1.00 96.44 90 GLU A N 1
ATOM 673 C CA . GLU A 1 90 ? -0.068 4.725 -17.845 1.00 96.44 90 GLU A CA 1
ATOM 674 C C . GLU A 1 90 ? 0.032 3.226 -18.196 1.00 96.44 90 GLU A C 1
ATOM 676 O O . GLU A 1 90 ? -0.473 2.801 -19.232 1.00 96.44 90 GLU A O 1
ATOM 681 N N . LEU A 1 91 ? 0.656 2.424 -17.322 1.00 95.38 91 LEU A N 1
ATOM 682 C CA . LEU A 1 91 ? 0.871 0.984 -17.506 1.00 95.38 91 LEU A CA 1
ATOM 683 C C . LEU A 1 91 ? -0.240 0.124 -16.888 1.00 95.38 91 LEU A C 1
ATOM 685 O O . LEU A 1 91 ? -0.599 -0.909 -17.449 1.00 95.38 91 LEU A O 1
ATOM 689 N N . VAL A 1 92 ? -0.776 0.536 -15.736 1.00 96.81 92 VAL A N 1
ATOM 690 C CA . VAL A 1 92 ? -1.813 -0.207 -15.010 1.00 96.81 92 VAL A CA 1
ATOM 691 C C . VAL A 1 92 ? -3.169 -0.053 -15.700 1.00 96.81 92 VAL A C 1
ATOM 693 O O . VAL A 1 92 ? -3.701 1.046 -15.842 1.00 96.81 92 VAL A O 1
ATOM 696 N N . LYS A 1 93 ? -3.752 -1.191 -16.065 1.00 93.69 93 LYS A N 1
ATOM 697 C CA . LYS A 1 93 ? -5.085 -1.374 -16.642 1.00 93.69 93 LYS A CA 1
ATOM 698 C C . LYS A 1 93 ? -5.963 -2.194 -15.693 1.00 93.69 93 LYS A C 1
ATOM 700 O O . LYS A 1 93 ? -5.510 -2.681 -14.658 1.00 93.69 93 LYS A O 1
ATOM 705 N N . ALA A 1 94 ? -7.244 -2.329 -16.031 1.00 86.19 94 ALA A N 1
ATOM 706 C CA . ALA A 1 94 ? -8.213 -3.052 -15.205 1.00 86.19 94 ALA A CA 1
ATOM 707 C C . ALA A 1 94 ? -7.866 -4.544 -15.025 1.00 86.19 94 ALA A C 1
ATOM 709 O O . ALA A 1 94 ? -8.139 -5.106 -13.964 1.00 86.19 94 ALA A O 1
ATOM 710 N N . ASP A 1 95 ? -7.253 -5.138 -16.046 1.00 90.44 95 ASP A N 1
ATOM 711 C CA . ASP A 1 95 ? -6.827 -6.533 -16.176 1.00 90.44 95 ASP A CA 1
ATOM 712 C C . ASP A 1 95 ? -5.316 -6.727 -15.968 1.00 90.44 95 ASP A C 1
ATOM 714 O O . ASP A 1 95 ? -4.786 -7.799 -16.250 1.00 90.44 95 ASP A O 1
ATOM 718 N N . SER A 1 96 ? -4.609 -5.700 -15.481 1.00 95.25 96 SER A N 1
ATOM 719 C CA . SER A 1 96 ? -3.182 -5.812 -15.189 1.00 95.25 96 SER A CA 1
ATOM 720 C C . SER A 1 96 ? -2.888 -6.881 -14.146 1.00 95.25 96 SER A C 1
ATOM 722 O O . SER A 1 96 ? -3.660 -7.101 -13.210 1.00 95.25 96 SER A O 1
ATOM 724 N N . ASP A 1 97 ? -1.698 -7.454 -14.292 1.00 96.25 97 ASP A N 1
ATOM 725 C CA . ASP A 1 97 ? -1.092 -8.357 -13.328 1.00 96.25 97 ASP A CA 1
ATOM 726 C C . ASP A 1 97 ? -1.166 -7.781 -11.894 1.00 96.25 97 ASP A C 1
ATOM 728 O O . ASP A 1 97 ? -0.776 -6.619 -11.686 1.00 96.25 97 ASP A O 1
ATOM 732 N N . PRO A 1 98 ? -1.698 -8.525 -10.904 1.00 97.56 98 PRO A N 1
ATOM 733 C CA . PRO A 1 98 ? -1.835 -8.050 -9.527 1.00 97.56 98 PRO A CA 1
ATOM 734 C C . PRO A 1 98 ? -0.539 -7.496 -8.928 1.00 97.56 98 PRO A C 1
ATOM 736 O O . PRO A 1 98 ? -0.552 -6.487 -8.222 1.00 97.56 98 PRO A O 1
ATOM 739 N N . GLU A 1 99 ? 0.590 -8.111 -9.249 1.00 96.94 99 GLU A N 1
ATOM 740 C CA . GLU A 1 99 ? 1.922 -7.754 -8.788 1.00 96.94 99 GLU A CA 1
ATOM 741 C C . GLU A 1 99 ? 2.338 -6.373 -9.319 1.00 96.94 99 GLU A C 1
ATOM 743 O O . GLU A 1 99 ? 2.831 -5.538 -8.553 1.00 96.94 99 GLU A O 1
ATOM 748 N N . LEU A 1 100 ? 2.037 -6.059 -10.585 1.00 97.94 100 LEU A N 1
ATOM 749 C CA . LEU A 1 100 ? 2.215 -4.712 -11.140 1.00 97.94 100 LEU A CA 1
ATOM 750 C C . LEU A 1 100 ? 1.334 -3.683 -10.412 1.00 97.94 100 LEU A C 1
ATOM 752 O O . LEU A 1 100 ? 1.790 -2.575 -10.103 1.00 97.94 100 LEU A O 1
ATOM 756 N N . VAL A 1 101 ? 0.086 -4.041 -10.091 1.00 98.25 101 VAL A N 1
ATOM 757 C CA . VAL A 1 101 ? -0.819 -3.172 -9.319 1.00 98.25 101 VAL A CA 1
ATOM 758 C C . VAL A 1 101 ? -0.268 -2.919 -7.911 1.00 98.25 101 VAL A C 1
ATOM 760 O O . VAL A 1 101 ? -0.323 -1.784 -7.432 1.00 98.25 101 VAL A O 1
ATOM 763 N N . LEU A 1 102 ? 0.317 -3.927 -7.259 1.00 97.62 102 LEU A N 1
ATOM 764 C CA . LEU A 1 102 ? 0.961 -3.786 -5.949 1.00 97.62 102 LEU A CA 1
ATOM 765 C C . LEU A 1 102 ? 2.188 -2.870 -5.999 1.00 97.62 102 LEU A C 1
ATOM 767 O O . LEU A 1 102 ? 2.350 -2.025 -5.114 1.00 97.62 102 LEU A O 1
ATOM 771 N N . VAL A 1 103 ? 3.016 -2.963 -7.045 1.00 98.06 103 VAL A N 1
ATOM 772 C CA . VAL A 1 103 ? 4.133 -2.027 -7.261 1.00 98.06 103 VAL A CA 1
ATOM 773 C C . VAL A 1 103 ? 3.614 -0.598 -7.419 1.00 98.06 103 VAL A C 1
ATOM 775 O O . VAL A 1 103 ? 4.123 0.320 -6.770 1.00 98.06 103 VAL A O 1
ATOM 778 N N . ALA A 1 104 ? 2.562 -0.394 -8.219 1.00 98.31 104 ALA A N 1
ATOM 779 C CA . ALA A 1 104 ? 1.930 0.914 -8.382 1.00 98.31 104 ALA A CA 1
ATOM 780 C C . ALA A 1 104 ? 1.342 1.449 -7.069 1.00 98.31 104 ALA A C 1
ATOM 782 O O . ALA A 1 104 ? 1.524 2.625 -6.742 1.00 98.31 104 ALA A O 1
ATOM 783 N N . ALA A 1 105 ? 0.682 0.601 -6.281 1.00 98.25 105 ALA A N 1
ATOM 784 C CA . ALA A 1 105 ? 0.157 0.970 -4.973 1.00 98.25 105 ALA A CA 1
ATOM 785 C C . ALA A 1 105 ? 1.287 1.365 -4.009 1.00 98.25 105 ALA A C 1
ATOM 787 O O . ALA A 1 105 ? 1.216 2.421 -3.380 1.00 98.25 105 ALA A O 1
ATOM 788 N N . ARG A 1 106 ? 2.376 0.591 -3.942 1.00 97.62 106 ARG A N 1
ATOM 789 C CA . ARG A 1 106 ? 3.532 0.908 -3.090 1.00 97.62 106 ARG A CA 1
ATOM 790 C C . ARG A 1 106 ? 4.230 2.195 -3.532 1.00 97.62 106 ARG A C 1
ATOM 792 O O . ARG A 1 106 ? 4.596 3.006 -2.684 1.00 97.62 106 ARG A O 1
ATOM 799 N N . ALA A 1 107 ? 4.351 2.436 -4.839 1.00 98.19 107 ALA A N 1
ATOM 800 C CA . ALA A 1 107 ? 4.867 3.697 -5.367 1.00 98.19 107 ALA A CA 1
ATOM 801 C C . ALA A 1 107 ? 4.004 4.889 -4.925 1.00 98.19 107 ALA A C 1
ATOM 803 O O . ALA A 1 107 ? 4.558 5.880 -4.458 1.00 98.19 107 ALA A O 1
ATOM 804 N N . ASN A 1 108 ? 2.669 4.779 -4.985 1.00 98.50 108 ASN A N 1
ATOM 805 C CA . ASN A 1 108 ? 1.759 5.827 -4.508 1.00 98.50 108 ASN A CA 1
ATOM 806 C C . ASN A 1 108 ? 1.854 6.037 -2.986 1.00 98.50 108 ASN A C 1
ATOM 808 O O . ASN A 1 108 ? 1.921 7.176 -2.524 1.00 98.50 108 ASN A O 1
ATOM 812 N N . ALA A 1 109 ? 1.929 4.954 -2.210 1.00 97.69 109 ALA A N 1
ATOM 813 C CA . ALA A 1 109 ? 2.123 5.004 -0.761 1.00 97.69 109 ALA A CA 1
ATOM 814 C C . ALA A 1 109 ? 3.418 5.738 -0.373 1.00 97.69 109 ALA A C 1
ATOM 816 O O . ALA A 1 109 ? 3.423 6.541 0.558 1.00 97.69 109 ALA A O 1
ATOM 817 N N . ALA A 1 110 ? 4.504 5.521 -1.120 1.00 96.56 110 ALA A N 1
ATOM 818 C CA . ALA A 1 110 ? 5.826 6.065 -0.813 1.00 96.56 110 ALA A CA 1
ATOM 819 C C . ALA A 1 110 ? 5.947 7.596 -0.955 1.00 96.56 110 ALA A C 1
ATOM 821 O O . ALA A 1 110 ? 6.940 8.166 -0.509 1.00 96.56 110 ALA A O 1
ATOM 822 N N . TRP A 1 111 ? 4.961 8.276 -1.553 1.00 96.00 111 TRP A N 1
ATOM 823 C CA . TRP A 1 111 ? 4.855 9.744 -1.525 1.00 96.00 111 TRP A CA 1
ATOM 824 C C . TRP A 1 111 ? 3.561 10.247 -0.865 1.00 96.00 111 TRP A C 1
ATOM 826 O O . TRP A 1 111 ? 3.263 11.437 -0.932 1.00 96.00 111 TRP A O 1
ATOM 836 N N . GLY A 1 112 ? 2.806 9.362 -0.205 1.00 96.69 112 GLY A N 1
ATOM 837 C CA . GLY A 1 112 ? 1.622 9.720 0.580 1.00 96.69 112 GLY A CA 1
ATOM 838 C C . GLY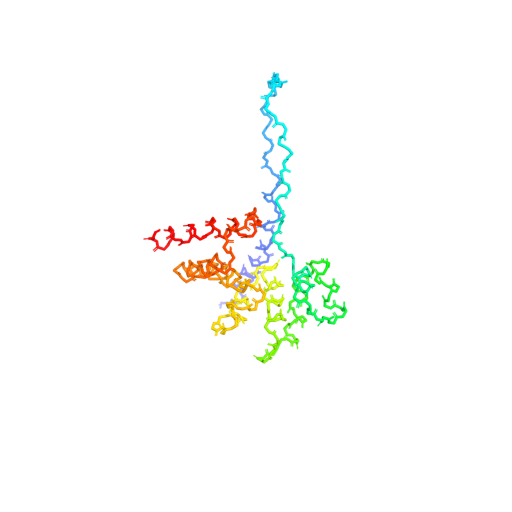 A 1 112 ? 0.302 9.784 -0.195 1.00 96.69 112 GLY A C 1
ATOM 839 O O . GLY A 1 112 ? -0.681 10.305 0.325 1.00 96.69 112 GLY A O 1
ATOM 840 N N . ALA A 1 113 ? 0.226 9.248 -1.416 1.00 97.94 113 ALA A N 1
ATOM 841 C CA . ALA A 1 113 ? -1.002 9.243 -2.216 1.00 97.94 113 ALA A CA 1
ATOM 842 C C . ALA A 1 113 ? -1.962 8.104 -1.842 1.00 97.94 113 ALA A C 1
ATOM 844 O O . ALA A 1 113 ? -2.333 7.266 -2.667 1.00 97.94 113 ALA A O 1
ATOM 845 N N . TRP A 1 114 ? -2.394 8.086 -0.584 1.00 98.00 114 TRP A N 1
ATOM 846 C CA . TRP A 1 114 ? -3.212 7.018 -0.004 1.00 98.00 114 TRP A CA 1
ATOM 847 C C . TRP A 1 114 ? -4.576 6.832 -0.683 1.00 98.00 114 TRP A C 1
ATOM 849 O O . TRP A 1 114 ? -5.018 5.700 -0.864 1.00 98.00 114 TRP A O 1
ATOM 859 N N . GLY A 1 115 ? -5.203 7.906 -1.174 1.00 98.12 115 GLY A N 1
ATOM 860 C CA . GLY A 1 115 ? -6.440 7.799 -1.961 1.00 98.12 115 GLY A CA 1
ATOM 861 C C . GLY A 1 115 ? -6.264 7.008 -3.268 1.00 98.12 115 GLY A C 1
ATOM 862 O O . GLY A 1 115 ? -7.141 6.231 -3.656 1.00 98.12 115 GLY A O 1
ATOM 863 N N . ALA A 1 116 ? -5.103 7.133 -3.923 1.00 98.06 116 ALA A N 1
ATOM 864 C CA . ALA A 1 116 ? -4.772 6.341 -5.108 1.00 98.06 116 ALA A CA 1
ATOM 865 C C . ALA A 1 116 ? -4.496 4.875 -4.743 1.00 98.06 116 ALA A C 1
ATOM 867 O O . ALA A 1 116 ? -4.942 3.980 -5.456 1.00 98.06 116 ALA A O 1
ATOM 868 N N . VAL A 1 117 ? -3.833 4.623 -3.607 1.00 98.44 117 VAL A N 1
ATOM 869 C CA . VAL A 1 117 ? -3.634 3.264 -3.068 1.00 98.44 117 VAL A CA 1
ATOM 870 C C . VAL A 1 117 ? -4.974 2.569 -2.850 1.00 98.44 117 VAL A C 1
ATOM 872 O O . VAL A 1 117 ? -5.170 1.459 -3.339 1.00 98.44 117 VAL A O 1
ATOM 875 N N . ARG A 1 118 ? -5.923 3.236 -2.180 1.00 98.19 118 ARG A N 1
ATOM 876 C CA . ARG A 1 118 ? -7.271 2.691 -1.987 1.00 98.19 118 ARG A CA 1
ATOM 877 C C . ARG A 1 118 ? -7.948 2.407 -3.325 1.00 98.19 118 ARG A C 1
ATOM 879 O O . ARG A 1 118 ? -8.437 1.306 -3.518 1.00 98.19 118 ARG A O 1
ATOM 886 N N . SER A 1 119 ? -7.916 3.350 -4.263 1.00 97.38 119 SER A N 1
ATOM 887 C CA . SER A 1 119 ? -8.552 3.174 -5.580 1.00 97.38 119 SER A CA 1
ATOM 888 C C . SER A 1 119 ? -7.988 1.986 -6.374 1.00 97.38 119 SER A C 1
ATOM 890 O O . SER A 1 119 ? -8.722 1.347 -7.121 1.00 97.38 119 SER A O 1
ATOM 892 N N . LEU A 1 120 ? -6.697 1.676 -6.217 1.00 97.62 120 LEU A N 1
ATOM 893 C CA . LEU A 1 120 ? -6.054 0.538 -6.881 1.00 97.62 120 LEU A CA 1
ATOM 894 C C . LEU A 1 120 ? -6.418 -0.812 -6.246 1.00 97.62 120 LEU A C 1
ATOM 896 O O . LEU A 1 120 ? -6.529 -1.807 -6.963 1.00 97.62 120 LEU A O 1
ATOM 900 N N . LEU A 1 121 ? -6.571 -0.854 -4.919 1.00 97.81 121 LEU A N 1
ATOM 901 C CA . LEU A 1 121 ? -6.631 -2.103 -4.153 1.00 97.81 121 LEU A CA 1
ATOM 902 C C . LEU A 1 121 ? -8.029 -2.466 -3.639 1.00 97.81 121 LEU A C 1
ATOM 904 O O . LEU A 1 121 ? -8.295 -3.643 -3.410 1.00 97.81 121 LEU A O 1
ATOM 908 N N . ASP A 1 122 ? -8.920 -1.497 -3.429 1.00 97.19 122 ASP A N 1
ATOM 909 C CA . ASP A 1 122 ? -10.223 -1.759 -2.812 1.00 97.19 122 ASP A CA 1
ATOM 910 C C . ASP A 1 122 ? -11.061 -2.722 -3.670 1.00 97.19 122 ASP A C 1
ATOM 912 O O . ASP A 1 122 ? -11.137 -2.600 -4.894 1.00 97.19 122 ASP A O 1
ATOM 916 N N . GLY A 1 123 ? -11.656 -3.725 -3.023 1.00 95.56 123 GLY A N 1
ATOM 917 C CA . GLY A 1 123 ? -12.467 -4.754 -3.684 1.00 95.56 123 GLY A CA 1
ATOM 918 C C . GLY A 1 123 ? -11.704 -5.748 -4.573 1.00 95.56 123 GLY A C 1
ATOM 919 O O . GLY A 1 123 ? -12.342 -6.560 -5.242 1.00 95.56 123 GLY A O 1
ATOM 920 N N . LYS A 1 124 ? -10.364 -5.728 -4.610 1.00 96.69 124 LYS A N 1
ATOM 921 C CA . LYS A 1 124 ? -9.599 -6.674 -5.435 1.00 96.69 124 LYS A CA 1
ATOM 922 C C . LYS A 1 124 ? -9.595 -8.084 -4.811 1.00 96.69 124 LYS A C 1
ATOM 924 O O . LYS A 1 124 ? -9.152 -8.244 -3.675 1.00 96.69 124 LYS A O 1
ATOM 929 N N . PRO A 1 125 ? -10.026 -9.134 -5.540 1.00 95.06 125 PRO A N 1
ATOM 930 C CA . PRO A 1 125 ? -10.174 -10.486 -4.980 1.00 95.06 125 PRO A CA 1
ATOM 931 C C . PRO A 1 125 ? -8.841 -11.223 -4.789 1.00 95.06 125 PRO A C 1
ATOM 933 O O . PRO A 1 125 ? -8.785 -12.272 -4.155 1.00 95.06 125 PRO A O 1
ATOM 936 N N . TRP A 1 126 ? -7.757 -10.707 -5.367 1.00 94.75 126 TRP A N 1
ATOM 937 C CA . TRP A 1 126 ? -6.432 -11.319 -5.322 1.00 94.75 126 TRP A CA 1
ATOM 938 C C . TRP A 1 126 ? -5.583 -10.864 -4.128 1.00 94.75 126 TRP A C 1
ATOM 940 O O . TRP A 1 126 ? -4.474 -11.370 -3.969 1.00 94.75 126 TRP A O 1
ATOM 950 N N . LEU A 1 127 ? -6.078 -9.950 -3.280 1.00 95.38 127 LEU A N 1
ATOM 951 C CA . LEU A 1 127 ? -5.304 -9.364 -2.175 1.00 95.38 127 LEU A CA 1
ATOM 952 C C . LEU A 1 127 ? -4.759 -10.395 -1.182 1.00 95.38 127 LEU A C 1
ATOM 954 O O . LEU A 1 127 ? -3.701 -10.166 -0.610 1.00 95.38 127 LEU A O 1
ATOM 958 N N . ASP A 1 128 ? -5.450 -11.521 -0.989 1.00 91.31 128 ASP A N 1
ATOM 959 C CA . ASP A 1 128 ? -5.004 -12.594 -0.092 1.00 91.31 128 ASP A CA 1
ATOM 960 C C . ASP A 1 128 ? -3.839 -13.425 -0.659 1.00 91.31 128 ASP A C 1
ATOM 962 O O . ASP A 1 128 ? -3.149 -14.101 0.099 1.00 91.31 128 ASP A O 1
ATOM 966 N N . ARG A 1 129 ? -3.622 -13.403 -1.982 1.00 90.81 129 ARG A N 1
ATOM 967 C CA . ARG A 1 129 ? -2.648 -14.269 -2.670 1.00 90.81 129 ARG A CA 1
ATOM 968 C C . ARG A 1 129 ? -1.473 -13.490 -3.256 1.00 90.81 129 ARG A C 1
ATOM 970 O O . ARG A 1 129 ? -0.328 -13.883 -3.045 1.00 90.81 129 ARG A O 1
ATOM 977 N N . ALA A 1 130 ? -1.744 -12.394 -3.962 1.00 92.06 130 ALA A N 1
ATOM 978 C CA . ALA A 1 130 ? -0.711 -11.608 -4.634 1.00 92.06 130 ALA A CA 1
ATOM 979 C C . ALA A 1 130 ? 0.250 -10.970 -3.621 1.00 92.06 130 ALA A C 1
ATOM 981 O O . ALA A 1 130 ? -0.173 -10.480 -2.565 1.00 92.06 130 ALA A O 1
ATOM 982 N N . GLY A 1 131 ? 1.550 -10.995 -3.925 1.00 85.50 131 GLY A N 1
ATOM 983 C CA . GLY A 1 131 ? 2.593 -10.465 -3.035 1.00 85.50 131 GLY A CA 1
ATOM 984 C C . GLY A 1 131 ? 2.545 -11.027 -1.603 1.00 85.50 131 GLY A C 1
ATOM 985 O O . GLY A 1 131 ? 2.905 -10.337 -0.645 1.00 85.50 131 GLY A O 1
ATOM 986 N N . GLY A 1 132 ? 2.007 -12.238 -1.412 1.00 86.62 132 GLY A N 1
ATOM 987 C CA . GLY A 1 132 ? 1.855 -12.863 -0.094 1.00 86.62 132 GLY A CA 1
ATOM 988 C C . GLY A 1 132 ? 0.993 -12.062 0.890 1.00 86.62 132 GLY A C 1
ATOM 989 O O . GLY A 1 132 ? 1.263 -12.088 2.088 1.00 86.62 132 GLY A O 1
ATOM 990 N N . GLY A 1 133 ? 0.017 -11.290 0.402 1.00 91.44 133 GLY A N 1
ATOM 991 C CA . GLY A 1 133 ? -0.874 -10.491 1.249 1.00 91.44 133 GLY A CA 1
ATOM 992 C C . GLY A 1 133 ? -0.443 -9.038 1.471 1.00 91.44 133 GLY A C 1
ATOM 993 O O . GLY A 1 133 ? -1.083 -8.333 2.251 1.00 91.44 133 GLY A O 1
ATOM 994 N N . ASP A 1 134 ? 0.609 -8.549 0.803 1.00 91.75 134 ASP A N 1
ATOM 995 C CA . ASP A 1 134 ? 1.104 -7.165 0.958 1.00 91.75 134 ASP A CA 1
ATOM 996 C C . ASP A 1 134 ? 0.055 -6.093 0.654 1.00 91.75 134 ASP A C 1
ATOM 998 O O . ASP A 1 134 ? 0.041 -5.025 1.276 1.00 91.75 134 ASP A O 1
ATOM 1002 N N . GLY A 1 135 ? -0.870 -6.392 -0.259 1.00 95.62 135 GLY A N 1
ATOM 1003 C CA . GLY A 1 135 ? -1.972 -5.495 -0.585 1.00 95.62 135 GLY A CA 1
ATOM 1004 C C . GLY A 1 135 ? -2.839 -5.148 0.627 1.00 95.62 135 GLY A C 1
ATOM 1005 O O . GLY A 1 135 ? -3.307 -4.014 0.734 1.00 95.62 135 GLY A O 1
ATOM 1006 N N . TRP A 1 136 ? -2.993 -6.066 1.587 1.00 97.25 136 TRP A N 1
ATOM 1007 C CA . TRP A 1 136 ? -3.772 -5.807 2.797 1.00 97.25 136 TRP A CA 1
ATOM 1008 C C . TRP A 1 136 ? -3.137 -4.764 3.708 1.00 97.25 136 TRP A C 1
ATOM 1010 O O . TRP A 1 136 ? -3.860 -3.925 4.242 1.00 97.25 136 TRP A O 1
ATOM 1020 N N . TYR A 1 137 ? -1.809 -4.752 3.844 1.00 96.12 137 TYR A N 1
ATOM 1021 C CA . TYR A 1 137 ? -1.125 -3.719 4.624 1.00 96.12 137 TYR A CA 1
ATOM 1022 C C . TYR A 1 137 ? -1.291 -2.339 3.983 1.00 96.12 137 TYR A C 1
ATOM 1024 O O . TYR A 1 137 ? -1.645 -1.373 4.662 1.00 96.12 137 TYR A O 1
ATOM 1032 N N . LEU A 1 138 ? -1.093 -2.246 2.664 1.00 97.38 138 LEU A N 1
ATOM 1033 C CA . LEU A 1 138 ? -1.232 -0.989 1.924 1.00 97.38 138 LEU A CA 1
ATOM 1034 C C . LEU A 1 138 ? -2.670 -0.453 1.968 1.00 97.38 138 LEU A C 1
ATOM 1036 O O . LEU A 1 138 ? -2.876 0.738 2.209 1.00 97.38 138 LEU A O 1
ATOM 1040 N N . LEU A 1 139 ? -3.667 -1.323 1.786 1.00 98.44 139 LEU A N 1
ATOM 1041 C CA . LEU A 1 139 ? -5.077 -0.946 1.862 1.00 98.44 139 LEU A CA 1
ATOM 1042 C C . LEU A 1 139 ? -5.491 -0.560 3.290 1.00 98.44 139 LEU A C 1
ATOM 1044 O O . LEU A 1 139 ? -6.214 0.421 3.467 1.00 98.44 139 LEU A O 1
ATOM 1048 N N . ALA A 1 140 ? -5.006 -1.275 4.310 1.00 98.25 140 ALA A N 1
ATOM 1049 C CA . ALA A 1 140 ? -5.231 -0.926 5.711 1.00 98.25 140 ALA A CA 1
ATOM 1050 C C . ALA A 1 140 ? -4.650 0.451 6.049 1.00 98.25 140 ALA A C 1
ATOM 1052 O O . ALA A 1 140 ? -5.350 1.279 6.631 1.00 98.25 140 ALA A O 1
ATOM 1053 N N . ARG A 1 141 ? -3.415 0.737 5.608 1.00 98.19 141 ARG A N 1
ATOM 1054 C CA . ARG A 1 141 ? -2.806 2.067 5.744 1.00 98.19 141 ARG A CA 1
ATOM 1055 C C . ARG A 1 141 ? -3.631 3.145 5.061 1.00 98.19 141 ARG A C 1
ATOM 1057 O O . ARG A 1 141 ? -3.883 4.174 5.673 1.00 98.19 141 ARG A O 1
ATOM 1064 N N . ALA A 1 142 ? -4.099 2.908 3.839 1.00 98.56 142 ALA A N 1
ATOM 1065 C CA . ALA A 1 142 ? -4.928 3.882 3.134 1.00 98.56 142 ALA A CA 1
ATOM 1066 C C . ALA A 1 142 ? -6.264 4.155 3.850 1.00 98.56 142 ALA A C 1
ATOM 1068 O O . ALA A 1 142 ? -6.696 5.300 3.948 1.00 98.56 142 ALA A O 1
ATOM 1069 N N . ARG A 1 143 ? -6.902 3.117 4.402 1.00 98.62 143 ARG A N 1
ATOM 1070 C CA . ARG A 1 143 ? -8.135 3.245 5.197 1.00 98.62 143 ARG A CA 1
ATOM 1071 C C . ARG A 1 143 ? -7.901 3.941 6.536 1.00 98.62 143 ARG A C 1
ATOM 1073 O O . ARG A 1 143 ? -8.761 4.697 6.975 1.00 98.62 143 ARG A O 1
ATOM 1080 N N . GLU A 1 144 ? -6.749 3.716 7.166 1.00 98.38 144 GLU A N 1
ATOM 1081 C CA . GLU A 1 144 ? -6.341 4.423 8.384 1.00 98.38 144 GLU A CA 1
ATOM 1082 C C . GLU A 1 144 ? -6.201 5.931 8.128 1.00 98.38 144 GLU A C 1
ATOM 1084 O O . GLU A 1 144 ? -6.690 6.730 8.922 1.00 98.38 144 GLU A O 1
ATOM 1089 N N . GLU A 1 145 ? -5.589 6.326 7.009 1.00 98.19 145 GLU A N 1
ATOM 1090 C CA . GLU A 1 145 ? -5.452 7.738 6.617 1.00 98.19 145 GLU A CA 1
ATOM 1091 C C . GLU A 1 145 ? -6.817 8.396 6.351 1.00 98.19 145 GLU A C 1
ATOM 1093 O O . GLU A 1 145 ? -7.051 9.527 6.772 1.00 98.19 145 GLU A O 1
ATOM 1098 N N . ASP A 1 146 ? -7.760 7.645 5.774 1.00 97.62 146 ASP A N 1
ATOM 1099 C CA . ASP A 1 146 ? -9.158 8.062 5.583 1.00 97.62 146 ASP A CA 1
ATOM 1100 C C . ASP A 1 146 ? -10.017 7.945 6.869 1.00 97.62 146 ASP A C 1
ATOM 1102 O O . ASP A 1 146 ? -11.233 8.133 6.823 1.00 97.62 146 ASP A O 1
ATOM 1106 N N . ARG A 1 147 ? -9.419 7.626 8.029 1.00 98.00 147 ARG A N 1
ATOM 1107 C CA . ARG A 1 147 ? -10.098 7.428 9.331 1.00 98.00 147 ARG A CA 1
ATOM 1108 C C . ARG A 1 147 ? -11.175 6.336 9.348 1.00 98.00 147 ARG A C 1
ATOM 1110 O O . ARG A 1 147 ? -12.044 6.317 10.220 1.00 98.00 147 ARG A O 1
ATOM 1117 N N . ARG A 1 148 ? -11.112 5.379 8.423 1.00 98.12 148 ARG A N 1
ATOM 1118 C CA . ARG A 1 148 ? -12.003 4.209 8.360 1.00 98.12 148 ARG A CA 1
ATOM 1119 C C . ARG A 1 148 ? -11.491 3.122 9.309 1.00 98.12 148 ARG A C 1
ATOM 1121 O O . ARG A 1 148 ? -11.001 2.082 8.874 1.00 98.12 148 ARG A O 1
ATOM 1128 N N . TRP A 1 149 ? -11.554 3.385 10.617 1.00 98.25 149 TRP A N 1
ATOM 1129 C CA . TRP A 1 149 ? -10.849 2.606 11.649 1.00 98.25 149 TRP A CA 1
ATOM 1130 C C . TRP A 1 149 ? -11.192 1.115 11.663 1.00 98.25 149 TRP A C 1
ATOM 1132 O O . TRP A 1 149 ? -10.286 0.284 11.698 1.00 98.25 149 TRP A O 1
ATOM 1142 N N . ALA A 1 150 ? -12.481 0.768 11.585 1.00 97.94 150 ALA A N 1
ATOM 1143 C CA . ALA A 1 150 ? -12.923 -0.626 11.586 1.00 97.94 150 ALA A CA 1
ATOM 1144 C C . ALA A 1 150 ? -12.359 -1.402 10.384 1.00 97.94 150 ALA A C 1
ATOM 1146 O O . ALA A 1 150 ? -11.794 -2.480 10.540 1.00 97.94 150 ALA A O 1
ATOM 1147 N N . GLU A 1 151 ? -12.419 -0.808 9.194 1.00 98.06 151 GLU A N 1
ATOM 1148 C CA . GLU A 1 151 ? -11.936 -1.445 7.968 1.00 98.06 151 GLU A CA 1
ATOM 1149 C C . 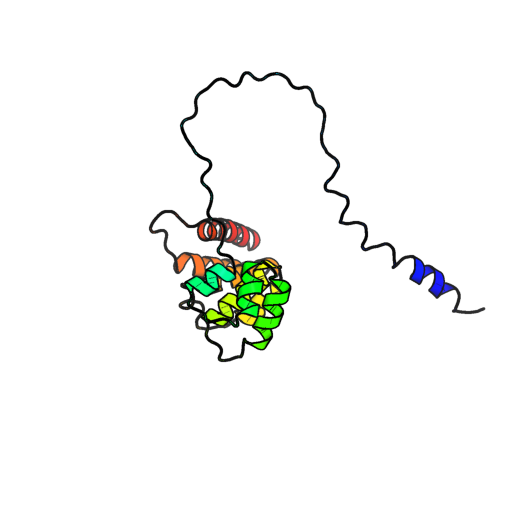GLU A 1 151 ? -10.409 -1.479 7.865 1.00 98.06 151 GLU A C 1
ATOM 1151 O O . GLU A 1 151 ? -9.849 -2.370 7.218 1.00 98.06 151 GLU A O 1
ATOM 1156 N N . ALA A 1 152 ? -9.729 -0.495 8.462 1.00 98.44 152 ALA A N 1
ATOM 1157 C CA . ALA A 1 152 ? -8.280 -0.505 8.609 1.00 98.44 152 ALA A CA 1
ATOM 1158 C C . ALA A 1 152 ? -7.848 -1.662 9.517 1.00 98.44 152 ALA A C 1
ATOM 1160 O O . ALA A 1 152 ? -6.939 -2.410 9.160 1.00 98.44 152 ALA A O 1
ATOM 1161 N N . ALA A 1 153 ? -8.538 -1.857 10.646 1.00 98.38 153 ALA A N 1
ATOM 1162 C CA . ALA A 1 153 ? -8.285 -2.977 11.547 1.00 98.38 153 ALA A CA 1
ATOM 1163 C C . ALA A 1 153 ? -8.478 -4.326 10.837 1.00 98.38 153 ALA A C 1
ATOM 1165 O O . ALA A 1 153 ? -7.588 -5.171 10.885 1.00 98.38 153 ALA A O 1
ATOM 1166 N N . ASP A 1 154 ? -9.572 -4.494 10.088 1.00 97.75 154 ASP A N 1
ATOM 1167 C CA . ASP A 1 154 ? -9.824 -5.719 9.320 1.00 97.75 154 ASP A CA 1
ATOM 1168 C C . ASP A 1 154 ? -8.743 -5.978 8.258 1.00 97.75 154 ASP A C 1
ATOM 1170 O O . ASP A 1 154 ? -8.368 -7.125 8.007 1.00 97.75 154 ASP A O 1
ATOM 1174 N N . GLY A 1 155 ? -8.230 -4.919 7.623 1.00 97.62 155 GLY A N 1
ATOM 1175 C CA . GLY A 1 155 ? -7.126 -5.013 6.670 1.00 97.62 155 GLY A CA 1
ATOM 1176 C C . GLY A 1 155 ? -5.823 -5.462 7.335 1.00 97.62 155 GLY A C 1
ATOM 1177 O O . GLY A 1 155 ? -5.194 -6.413 6.868 1.00 97.62 155 GLY A O 1
ATOM 1178 N N . TYR A 1 156 ? -5.442 -4.851 8.462 1.00 97.69 156 TYR A N 1
ATOM 1179 C CA . TYR A 1 156 ? -4.258 -5.285 9.208 1.00 97.69 156 TYR A CA 1
ATOM 1180 C C . TYR A 1 156 ? -4.391 -6.716 9.720 1.00 97.69 156 TYR A C 1
ATOM 1182 O O . TYR A 1 156 ? -3.443 -7.489 9.600 1.00 97.69 156 TYR A O 1
ATOM 1190 N N . ALA A 1 157 ? -5.561 -7.106 10.227 1.00 96.44 157 ALA A N 1
ATOM 1191 C CA . ALA A 1 157 ? -5.810 -8.472 10.673 1.00 96.44 157 ALA A CA 1
ATOM 1192 C C . ALA A 1 157 ? -5.609 -9.494 9.538 1.00 96.44 157 ALA A C 1
ATOM 1194 O O . ALA A 1 157 ? -4.995 -10.541 9.757 1.00 96.44 157 ALA A O 1
ATOM 1195 N N . ARG A 1 158 ? -6.067 -9.188 8.313 1.00 96.00 158 ARG A N 1
ATOM 1196 C CA . ARG A 1 158 ? -5.829 -10.044 7.136 1.00 96.00 158 ARG A CA 1
ATOM 1197 C C . ARG A 1 158 ? -4.349 -10.132 6.767 1.00 96.00 158 ARG A C 1
ATOM 1199 O O . ARG A 1 158 ? -3.847 -11.239 6.589 1.00 96.00 158 ARG A O 1
ATOM 1206 N N . TYR A 1 159 ? -3.636 -9.005 6.740 1.00 94.75 159 TYR A N 1
ATOM 1207 C CA . TYR A 1 159 ? -2.185 -8.990 6.517 1.00 94.75 159 TYR A CA 1
ATOM 1208 C C . TYR A 1 159 ? -1.433 -9.850 7.549 1.00 94.75 159 TYR A C 1
ATOM 1210 O O . TYR A 1 159 ? -0.601 -10.683 7.190 1.00 94.75 159 TYR A O 1
ATOM 1218 N N . LEU A 1 160 ? -1.760 -9.696 8.836 1.00 93.81 160 LEU A N 1
ATOM 1219 C CA . LEU A 1 160 ? -1.121 -10.438 9.925 1.00 93.81 160 LEU A CA 1
ATOM 1220 C C . LEU A 1 160 ? -1.424 -11.939 9.879 1.00 93.81 160 LEU A C 1
ATOM 1222 O O . LEU A 1 160 ? -0.568 -12.732 10.276 1.00 93.81 160 LEU A O 1
ATOM 1226 N N . ARG A 1 161 ? -2.607 -12.332 9.389 1.00 92.12 161 ARG A N 1
ATOM 1227 C CA . ARG A 1 161 ? -2.980 -13.738 9.181 1.00 92.12 161 ARG A CA 1
ATOM 1228 C C . ARG A 1 161 ? -2.220 -14.373 8.018 1.00 92.12 161 ARG A C 1
ATOM 1230 O O . ARG A 1 161 ? -1.821 -15.525 8.135 1.00 92.12 161 ARG A O 1
ATOM 1237 N N . ALA A 1 162 ? -2.003 -13.635 6.928 1.00 88.19 162 ALA A N 1
ATOM 1238 C CA . ALA A 1 162 ? -1.269 -14.129 5.761 1.00 88.19 162 ALA A CA 1
ATOM 1239 C C . ALA A 1 162 ? 0.220 -14.401 6.055 1.00 88.19 162 ALA A C 1
ATOM 1241 O O . ALA A 1 162 ? 0.856 -15.184 5.357 1.00 88.19 162 ALA A O 1
ATOM 1242 N N . ARG A 1 163 ? 0.778 -13.779 7.103 1.00 81.38 163 ARG A N 1
ATOM 1243 C CA . ARG A 1 163 ? 2.192 -13.908 7.486 1.00 81.38 163 ARG A CA 1
ATOM 1244 C C . ARG A 1 163 ? 2.370 -14.334 8.938 1.00 81.38 163 ARG A C 1
ATOM 1246 O O . ARG A 1 163 ? 2.864 -13.520 9.712 1.00 81.38 163 ARG A O 1
ATOM 1253 N N . PRO A 1 164 ? 1.962 -15.546 9.343 1.00 70.62 164 PRO A N 1
ATOM 1254 C CA . PRO A 1 164 ? 2.030 -15.966 10.741 1.00 70.62 164 PRO A CA 1
ATOM 1255 C C . PRO A 1 164 ? 3.440 -15.789 11.321 1.00 70.62 164 PRO A C 1
ATOM 1257 O O . PRO A 1 164 ? 4.430 -15.829 10.591 1.00 70.62 164 PRO A O 1
ATOM 1260 N N . ALA A 1 165 ? 3.526 -15.569 12.635 1.00 65.44 165 ALA A N 1
ATOM 1261 C CA . ALA A 1 165 ? 4.779 -15.350 13.355 1.00 65.44 165 ALA A CA 1
ATOM 1262 C C . ALA A 1 165 ? 5.634 -16.636 13.396 1.00 65.44 165 ALA A C 1
ATOM 1264 O O . ALA A 1 165 ? 5.705 -17.322 14.408 1.00 65.44 165 ALA A O 1
ATOM 1265 N N . GLY A 1 166 ? 6.237 -17.001 12.266 1.00 53.22 166 GLY A N 1
ATOM 1266 C CA . GLY A 1 166 ? 7.248 -18.046 12.153 1.00 53.22 166 GLY A CA 1
ATOM 1267 C C . GLY A 1 166 ? 8.600 -17.399 11.872 1.00 53.22 166 GLY A C 1
ATOM 1268 O O . GLY A 1 166 ? 8.856 -16.988 10.744 1.00 53.22 166 GLY A O 1
ATOM 1269 N N . GLY A 1 167 ? 9.447 -17.281 12.898 1.00 57.53 167 GLY A N 1
ATOM 1270 C CA . GLY A 1 167 ? 10.740 -16.583 12.835 1.00 57.53 167 GLY A CA 1
ATOM 1271 C C . GLY A 1 167 ? 10.691 -15.132 13.335 1.00 57.53 167 GLY A C 1
ATOM 1272 O O . GLY A 1 167 ? 9.664 -14.666 13.827 1.00 57.53 167 GLY A O 1
ATOM 1273 N N . ALA A 1 168 ? 11.816 -14.411 13.246 1.00 53.59 168 ALA A N 1
ATOM 1274 C CA . ALA A 1 168 ? 11.884 -13.007 13.657 1.00 53.59 168 ALA A CA 1
ATOM 1275 C C . ALA A 1 168 ? 10.954 -12.150 12.769 1.00 53.59 168 ALA A C 1
ATOM 1277 O O . ALA A 1 168 ? 11.113 -12.169 11.544 1.00 53.59 168 ALA A O 1
ATOM 1278 N N . PRO A 1 169 ? 9.987 -11.405 13.339 1.00 60.16 169 PRO A N 1
ATOM 1279 C CA . PRO A 1 169 ? 9.073 -10.598 12.543 1.00 60.16 169 PRO A CA 1
ATOM 1280 C C . PRO A 1 169 ? 9.855 -9.518 11.788 1.00 60.16 169 PRO A C 1
ATOM 1282 O O . PRO A 1 169 ? 10.621 -8.753 12.374 1.00 60.16 169 PRO A O 1
ATOM 1285 N N . GLY A 1 170 ? 9.661 -9.449 10.467 1.00 74.44 170 GLY A N 1
ATOM 1286 C CA . GLY A 1 170 ? 10.164 -8.327 9.676 1.00 74.44 170 GLY A CA 1
ATOM 1287 C C . GLY A 1 170 ? 9.550 -7.016 10.173 1.00 74.44 170 GLY A C 1
ATOM 1288 O O . GLY A 1 170 ? 8.408 -7.008 10.633 1.00 74.44 170 GLY A O 1
ATOM 1289 N N . ALA A 1 171 ? 10.270 -5.897 10.060 1.00 80.75 171 ALA A N 1
ATOM 1290 C CA . ALA A 1 171 ? 9.821 -4.625 10.636 1.00 80.75 171 ALA A CA 1
ATOM 1291 C C . ALA A 1 171 ? 8.420 -4.194 10.183 1.00 80.75 171 ALA A C 1
ATOM 1293 O O . ALA A 1 171 ? 7.673 -3.614 10.966 1.00 80.75 171 ALA A O 1
ATOM 1294 N N . GLU A 1 172 ? 8.045 -4.489 8.932 1.00 84.31 172 GLU A N 1
ATOM 1295 C CA . GLU A 1 172 ? 6.712 -4.167 8.410 1.00 84.31 172 GLU A CA 1
ATOM 1296 C C . GLU A 1 172 ? 5.609 -4.904 9.189 1.00 84.31 172 GLU A C 1
ATOM 1298 O O . GLU A 1 172 ? 4.578 -4.306 9.494 1.00 84.31 172 GLU A O 1
ATOM 1303 N N . ARG A 1 173 ? 5.858 -6.150 9.619 1.00 88.62 173 ARG A N 1
ATOM 1304 C CA . ARG A 1 173 ? 4.933 -6.904 10.471 1.00 88.62 173 ARG A CA 1
ATOM 1305 C C . ARG A 1 173 ? 4.798 -6.272 11.850 1.00 88.62 173 ARG A C 1
ATO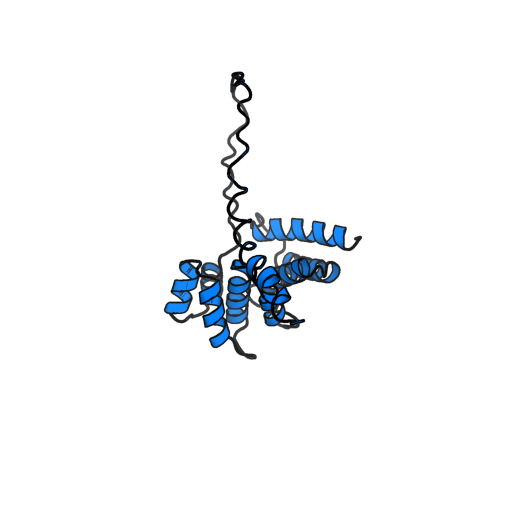M 1307 O O . ARG A 1 173 ? 3.675 -6.031 12.278 1.00 88.62 173 ARG A O 1
ATOM 1314 N N . THR A 1 174 ? 5.905 -5.955 12.517 1.00 90.00 174 THR A N 1
ATOM 1315 C CA . THR A 1 174 ? 5.870 -5.300 13.836 1.00 90.00 174 THR A CA 1
ATOM 1316 C C . THR A 1 174 ? 5.132 -3.959 13.773 1.00 90.00 174 THR A C 1
ATOM 1318 O O . THR A 1 174 ? 4.311 -3.644 14.633 1.00 90.00 174 THR A O 1
ATOM 1321 N N . VAL A 1 175 ? 5.366 -3.175 12.716 1.00 91.69 175 VAL A N 1
ATOM 1322 C CA . VAL A 1 175 ? 4.638 -1.922 12.474 1.00 91.69 175 VAL A CA 1
ATOM 1323 C C . VAL A 1 175 ? 3.150 -2.185 12.232 1.00 91.69 175 VAL A C 1
ATOM 1325 O O . VAL A 1 175 ? 2.316 -1.438 12.743 1.00 91.69 175 VAL A O 1
ATOM 1328 N N . ALA A 1 176 ? 2.795 -3.236 11.489 1.00 94.00 176 ALA A N 1
ATOM 1329 C CA . ALA A 1 176 ? 1.405 -3.624 11.274 1.00 94.00 176 ALA A CA 1
ATOM 1330 C C . ALA A 1 176 ? 0.705 -4.045 12.576 1.00 94.00 176 ALA A C 1
ATOM 1332 O O . ALA A 1 176 ? -0.437 -3.650 12.782 1.00 94.00 176 ALA A O 1
ATOM 1333 N N . GLU A 1 177 ? 1.370 -4.780 13.471 1.00 95.19 177 GLU A N 1
ATOM 1334 C CA . GLU A 1 177 ? 0.829 -5.164 14.787 1.00 95.19 177 GLU A CA 1
ATOM 1335 C C . GLU A 1 177 ? 0.541 -3.934 15.656 1.00 95.19 177 GLU A C 1
ATOM 1337 O O . GLU A 1 177 ? -0.574 -3.779 16.159 1.00 95.19 177 GLU A O 1
ATOM 1342 N N . LEU A 1 178 ? 1.504 -3.010 15.761 1.00 96.06 178 LEU A N 1
ATOM 1343 C CA . LEU A 1 178 ? 1.318 -1.754 16.492 1.00 96.06 178 LEU A CA 1
ATOM 1344 C C . LEU A 1 178 ? 0.155 -0.941 15.915 1.00 96.06 178 LEU A C 1
ATOM 1346 O O . LEU A 1 178 ? -0.721 -0.478 16.645 1.00 96.06 178 LEU A O 1
ATOM 1350 N N . ARG A 1 179 ? 0.130 -0.765 14.591 1.00 97.19 179 ARG A N 1
ATOM 1351 C CA . ARG A 1 179 ? -0.932 -0.010 13.921 1.00 97.19 179 ARG A CA 1
ATOM 1352 C C . ARG A 1 179 ? -2.286 -0.674 14.087 1.00 97.19 179 ARG A C 1
ATOM 1354 O O . ARG A 1 179 ? -3.247 0.042 14.342 1.00 97.19 179 ARG A O 1
ATOM 1361 N N . HIS A 1 180 ? -2.356 -2.001 14.001 1.00 98.12 180 HIS A N 1
ATOM 1362 C CA . HIS A 1 180 ? -3.575 -2.766 14.239 1.00 98.12 180 HIS A CA 1
ATOM 1363 C C . HIS A 1 180 ? -4.150 -2.470 15.627 1.00 98.12 180 HIS A C 1
ATOM 1365 O O . HIS A 1 180 ? -5.314 -2.089 15.728 1.00 98.12 180 HIS A O 1
ATOM 1371 N N . ALA A 1 181 ? -3.326 -2.547 16.676 1.00 97.81 181 ALA A N 1
ATOM 1372 C CA . ALA A 1 181 ? -3.748 -2.206 18.033 1.00 97.81 181 ALA A CA 1
ATOM 1373 C C . ALA A 1 181 ? -4.244 -0.751 18.135 1.00 97.81 181 ALA A C 1
ATOM 1375 O O . ALA A 1 181 ? -5.312 -0.492 18.683 1.00 97.81 181 ALA A O 1
ATOM 1376 N N . LEU A 1 182 ? -3.524 0.206 17.539 1.00 98.19 182 LEU A N 1
ATOM 1377 C CA . LEU A 1 182 ? -3.923 1.619 17.551 1.00 98.19 182 LEU A CA 1
ATOM 1378 C C . LEU A 1 182 ? -5.252 1.876 16.829 1.00 98.19 182 LEU A C 1
ATOM 1380 O O . LEU A 1 182 ? -6.048 2.698 17.287 1.00 98.19 182 LEU A O 1
ATOM 1384 N N . VAL A 1 183 ? -5.509 1.212 15.698 1.00 98.25 183 VAL A N 1
ATOM 1385 C CA . VAL A 1 183 ? -6.784 1.380 14.985 1.00 98.25 183 VAL A CA 1
ATOM 1386 C C . VAL A 1 183 ? -7.942 0.668 15.680 1.00 98.25 183 VAL A C 1
ATOM 1388 O O . VAL A 1 183 ? -9.060 1.166 15.587 1.00 98.25 183 VAL A O 1
ATOM 1391 N N . LEU A 1 184 ? -7.698 -0.431 16.406 1.00 98.25 184 LEU A N 1
ATOM 1392 C CA . LEU A 1 184 ? -8.705 -1.058 17.269 1.00 98.25 184 LEU A CA 1
ATOM 1393 C C . LEU A 1 184 ? -9.140 -0.096 18.379 1.00 98.25 184 LEU A C 1
ATOM 1395 O O . LEU A 1 184 ? -10.329 0.209 18.469 1.00 98.25 184 LEU A O 1
ATOM 1399 N N . LEU A 1 185 ? -8.179 0.513 19.080 1.00 97.88 185 LEU A N 1
ATOM 1400 C CA . LEU A 1 185 ? -8.460 1.519 20.108 1.00 97.88 185 LEU A CA 1
ATOM 1401 C C . LEU A 1 185 ? -9.284 2.692 19.556 1.00 97.88 185 LEU A C 1
ATOM 1403 O O . LEU A 1 185 ? -10.270 3.108 20.161 1.00 97.88 185 LEU A O 1
ATOM 1407 N N . ARG A 1 186 ? -8.931 3.209 18.370 1.00 97.38 186 ARG A N 1
ATOM 1408 C CA . ARG A 1 186 ? -9.697 4.286 17.705 1.00 97.38 186 ARG A CA 1
ATOM 1409 C C . ARG A 1 186 ? -11.082 3.850 17.231 1.00 97.38 186 ARG A C 1
ATOM 1411 O O . ARG A 1 186 ? -11.959 4.696 17.083 1.00 97.38 186 ARG A O 1
ATOM 1418 N N . ALA A 1 187 ? -11.273 2.560 16.976 1.00 95.69 187 ALA A N 1
ATOM 1419 C CA . ALA A 1 187 ? -12.568 1.975 16.655 1.00 95.69 187 ALA A CA 1
ATOM 1420 C C . ALA A 1 187 ? -13.404 1.647 17.908 1.00 95.69 187 ALA A C 1
ATOM 1422 O O . ALA A 1 187 ? -14.531 1.185 17.756 1.00 95.69 187 ALA A O 1
ATOM 1423 N N . GLY A 1 188 ? -12.874 1.867 19.119 1.00 94.88 188 GLY A N 1
ATOM 1424 C CA . GLY A 1 188 ? -13.538 1.514 20.376 1.00 94.88 188 GLY A CA 1
ATOM 1425 C C . GLY A 1 188 ? -13.547 0.009 20.660 1.00 94.88 188 GLY A C 1
ATOM 1426 O O . GLY A 1 188 ? -14.499 -0.480 21.265 1.00 94.88 188 GLY A O 1
ATOM 1427 N N . ARG A 1 189 ? -12.533 -0.721 20.177 1.00 87.69 189 ARG A N 1
ATOM 1428 C CA . ARG A 1 189 ? -12.354 -2.168 20.363 1.00 87.69 189 ARG A CA 1
ATOM 1429 C C . ARG A 1 189 ? -11.073 -2.489 21.118 1.00 87.69 189 ARG A C 1
ATOM 1431 O O . ARG A 1 189 ? -10.092 -1.727 20.957 1.00 87.69 189 ARG A O 1
#

Organism: NCBI:txid203437

Sequence (189 aa):
MNRRQSYILVAAMLLLLPLIWAATRLTGRDPRTEEPVTSSAAAAGATPGVVKSAPTPAEAAAAYGVDLPPDVAKLLREGRNWRASRRLRELVKADSDPELVLVAARANAAWGAWGAVRSLLDGKPWLDRAGGGDGWYLLARAREEDRRWAEAADGYARYLRARPAGGAPGAERTVAELRHALVLLRAGR

pLDDT: mean 80.67, std 22.44, range [35.16, 98.62]

Secondary structure (DSSP, 8-state):
--TTSHHHHHHTTSSSSSSSSSSSSS--------------------------PPPPHHHHHHHHT----HHHHHHHHTT-HHHHHHHHHHH--TT--HHHHHHHHHHHHTTT-HHHHHHHHTT-TTTTTGGGGHHHHHHHHHHHHTT-HHHHHHHHHHHHHHS---SSPPHHHHHHHHHHHHHHHHTT-

Radius of gyration: 23.14 Å; chains: 1; bounding box: 49×73×53 Å